Protein AF-A0A0L0FH09-F1 (afdb_monomer_lite)

InterPro domains:
  IPR024598 Splicing factor SF3a60 /Prp9 subunit, C-terminal [PF11931] (155-229)
  IPR031774 SF3A3 domain [PF16837] (4-52)
  IPR051421 RNA Processing and DNA Damage Response Regulator [PTHR12786] (111-227)

pLDDT: mean 77.17, std 17.03, range [32.69, 95.25]

Structure (mmCIF, N/CA/C/O backbone):
data_AF-A0A0L0FH09-F1
#
_entry.id   AF-A0A0L0FH09-F1
#
loop_
_atom_site.group_PDB
_atom_site.id
_atom_site.type_symbol
_atom_site.label_atom_id
_atom_site.label_alt_id
_atom_site.label_comp_id
_atom_site.label_asym_id
_atom_site.label_entity_id
_atom_site.label_seq_id
_atom_site.pdbx_PDB_ins_code
_atom_site.Cartn_x
_atom_site.Cartn_y
_atom_site.Cartn_z
_atom_site.occupancy
_atom_site.B_iso_or_equiv
_atom_site.auth_seq_id
_atom_site.auth_comp_id
_atom_site.auth_asym_id
_atom_site.auth_atom_id
_atom_site.pdbx_PDB_model_num
ATOM 1 N N . LEU A 1 1 ? -15.311 12.183 27.807 1.00 56.00 1 LEU A N 1
ATOM 2 C CA . LEU A 1 1 ? -16.497 12.307 26.932 1.00 56.00 1 LEU A CA 1
ATOM 3 C C . LEU A 1 1 ? -16.082 11.753 25.588 1.00 56.00 1 LEU A C 1
ATOM 5 O O . LEU A 1 1 ? -15.011 12.126 25.134 1.00 56.00 1 LEU A O 1
ATOM 9 N N . VAL A 1 2 ? -16.848 10.822 25.028 1.00 67.94 2 VAL A N 1
ATOM 10 C CA . VAL A 1 2 ? -16.625 10.382 23.647 1.00 67.94 2 VAL A CA 1
ATOM 11 C C . VAL A 1 2 ? -16.964 11.576 22.761 1.00 67.94 2 VAL A C 1
ATOM 13 O O . VAL A 1 2 ? -18.072 12.098 22.858 1.00 67.94 2 VAL A O 1
ATOM 16 N N . VAL A 1 3 ? -15.987 12.068 22.004 1.00 81.38 3 VAL A N 1
ATOM 17 C CA . VAL A 1 3 ? -16.160 13.223 21.119 1.00 81.38 3 VAL A CA 1
ATOM 18 C C . VAL A 1 3 ? -16.253 12.691 19.699 1.00 81.38 3 VAL A C 1
ATOM 20 O O . VAL A 1 3 ? -15.395 11.920 19.279 1.00 81.38 3 VAL A O 1
ATOM 23 N N . PHE A 1 4 ? -17.313 13.072 19.001 1.00 87.00 4 PHE A N 1
ATOM 24 C CA . PHE A 1 4 ? -17.456 12.894 17.561 1.00 87.00 4 PHE A CA 1
ATOM 25 C C . PHE A 1 4 ? -17.392 14.267 16.905 1.00 87.00 4 PHE A C 1
ATOM 27 O O . PHE A 1 4 ? -17.764 15.259 17.542 1.00 87.00 4 PHE A O 1
ATOM 34 N N . SER A 1 5 ? -16.922 14.329 15.663 1.00 88.06 5 SER A N 1
ATOM 35 C CA . SER A 1 5 ? -17.119 15.533 14.856 1.00 88.06 5 SER A CA 1
ATOM 36 C C . SER A 1 5 ? -18.596 15.693 14.473 1.00 88.06 5 SER A C 1
ATOM 38 O O . SER A 1 5 ? -19.398 14.759 14.599 1.00 88.06 5 SER A O 1
ATOM 40 N N . ASP A 1 6 ? -18.962 16.884 13.999 1.00 85.88 6 ASP A N 1
ATOM 41 C CA . ASP A 1 6 ? -20.316 17.142 13.503 1.00 85.88 6 ASP A CA 1
ATOM 42 C C . ASP A 1 6 ? -20.615 16.274 12.263 1.00 85.88 6 ASP A C 1
ATOM 44 O O . ASP A 1 6 ? -21.730 15.774 12.095 1.00 85.88 6 ASP A O 1
ATOM 48 N N . GLU A 1 7 ? -19.602 16.034 11.428 1.00 88.50 7 GLU A N 1
ATOM 49 C CA . GLU A 1 7 ? -19.653 15.183 10.238 1.00 88.50 7 GLU A CA 1
ATOM 50 C C . GLU A 1 7 ? -19.853 13.699 10.579 1.00 88.50 7 GLU A C 1
ATOM 52 O O . GLU A 1 7 ? -20.561 12.994 9.859 1.00 88.50 7 GLU A O 1
ATOM 57 N N . GLU A 1 8 ? -19.288 13.233 11.697 1.00 89.38 8 GLU A N 1
ATOM 58 C CA . GLU A 1 8 ? -19.423 11.853 12.183 1.00 89.38 8 GLU A CA 1
ATOM 59 C C . GLU A 1 8 ? -20.817 11.546 12.761 1.00 89.38 8 GLU A C 1
ATOM 61 O O . GLU A 1 8 ? -21.148 10.383 13.002 1.00 89.38 8 GLU A O 1
ATOM 66 N N . GLN A 1 9 ? -21.647 12.571 12.997 1.00 88.38 9 GLN A N 1
ATOM 67 C CA . GLN A 1 9 ? -23.028 12.444 13.483 1.00 88.38 9 GLN A CA 1
ATOM 68 C C . GLN A 1 9 ? -23.158 11.499 14.690 1.00 88.38 9 GLN A C 1
ATOM 70 O O . GLN A 1 9 ? -24.004 10.613 14.718 1.00 88.38 9 GLN A O 1
ATOM 75 N N . HIS A 1 10 ? -22.313 11.682 15.707 1.00 85.00 10 HIS A N 1
ATOM 76 C CA . HIS A 1 10 ? -22.315 10.854 16.923 1.00 85.00 10 HIS A CA 1
ATOM 77 C C . HIS A 1 10 ? -22.082 9.345 16.686 1.00 85.00 10 HIS A C 1
ATOM 79 O O . HIS A 1 10 ? -22.529 8.521 17.484 1.00 85.00 10 HIS A O 1
ATOM 85 N N . GLY A 1 11 ? -21.352 8.987 15.626 1.00 85.25 11 GLY A N 1
ATOM 86 C CA . GLY A 1 11 ? -20.991 7.603 15.311 1.00 85.25 11 GLY A CA 1
ATOM 87 C C . GLY A 1 11 ? -21.848 6.960 14.220 1.00 85.25 11 GLY A C 1
ATOM 88 O O . GLY A 1 11 ? -21.643 5.787 13.913 1.00 85.25 11 GLY A O 1
ATOM 89 N N . ASP A 1 12 ? -22.768 7.713 13.614 1.00 85.25 12 ASP A N 1
ATOM 90 C CA . ASP A 1 12 ? -23.604 7.232 12.510 1.00 85.25 12 ASP A CA 1
ATOM 91 C C . ASP A 1 12 ? -22.874 7.273 11.157 1.00 85.25 12 ASP A C 1
ATOM 93 O O . ASP A 1 12 ? -23.207 6.506 10.251 1.00 85.25 12 ASP A O 1
ATOM 97 N N . CYS A 1 13 ? -21.887 8.161 10.997 1.00 87.62 13 CYS A N 1
ATOM 98 C CA . CYS A 1 13 ? -21.168 8.376 9.740 1.00 87.62 13 CYS A CA 1
ATOM 99 C C . CYS A 1 13 ? -19.646 8.367 9.940 1.00 87.62 13 CYS A C 1
ATOM 101 O O . CYS A 1 13 ? -19.145 8.802 10.971 1.00 87.62 13 CYS A O 1
ATOM 103 N N . LEU A 1 14 ? -18.911 7.909 8.922 1.00 90.56 14 LEU A N 1
ATOM 104 C CA . LEU A 1 14 ? -17.454 8.048 8.832 1.00 90.56 14 LEU A CA 1
ATOM 105 C C . LEU A 1 14 ? -17.115 9.303 8.021 1.00 90.56 14 LEU A C 1
ATOM 107 O O . LEU A 1 14 ? -17.635 9.466 6.913 1.00 90.56 14 LEU A O 1
ATOM 111 N N . ASP A 1 15 ? -16.210 10.144 8.519 1.00 91.56 15 ASP A N 1
ATOM 112 C CA . ASP A 1 15 ? -15.645 11.243 7.734 1.00 91.56 15 ASP A CA 1
ATOM 113 C C . ASP A 1 15 ? -14.331 10.805 7.081 1.00 91.56 15 ASP A C 1
ATOM 115 O O . ASP A 1 15 ? -13.281 10.740 7.714 1.00 91.56 15 ASP A O 1
ATOM 119 N N . LEU A 1 16 ? -14.397 10.494 5.786 1.00 93.50 16 LEU A N 1
ATOM 120 C CA . LEU A 1 16 ? -13.243 10.063 4.992 1.00 93.50 16 LEU A CA 1
ATOM 121 C C . LEU A 1 16 ? -12.677 11.186 4.109 1.00 93.50 16 LEU A C 1
ATOM 123 O O . LEU A 1 16 ? -11.856 10.918 3.227 1.00 93.50 16 LEU A O 1
ATOM 127 N N . ASN A 1 17 ? -13.092 12.444 4.302 1.00 91.88 17 ASN A N 1
ATOM 128 C CA . ASN A 1 17 ? -12.613 13.558 3.477 1.00 91.88 17 ASN A CA 1
ATOM 129 C C . ASN A 1 17 ? -11.120 13.839 3.675 1.00 91.88 17 ASN A C 1
ATOM 131 O O . ASN A 1 17 ? -10.434 14.217 2.723 1.00 91.88 17 ASN A O 1
ATOM 135 N N . GLU A 1 18 ? -10.612 13.692 4.898 1.00 91.44 18 GLU A N 1
ATOM 136 C CA . GLU A 1 18 ? -9.191 13.883 5.195 1.00 91.44 18 GLU A CA 1
ATOM 137 C C . GLU A 1 18 ? -8.343 12.807 4.511 1.00 91.44 18 GLU A C 1
ATOM 139 O O . GLU A 1 18 ? -7.434 13.128 3.742 1.00 91.44 18 GLU A O 1
ATOM 144 N N . HIS A 1 19 ? -8.737 11.540 4.654 1.00 94.25 19 HIS A N 1
ATOM 145 C CA . HIS A 1 19 ? -8.110 10.409 3.971 1.00 94.25 19 HIS A CA 1
ATOM 146 C C . HIS A 1 19 ? -8.198 10.536 2.452 1.00 94.25 19 HIS A C 1
ATOM 148 O O . HIS A 1 19 ? -7.234 10.231 1.758 1.00 94.25 19 HIS A O 1
ATOM 154 N N . PHE A 1 20 ? -9.300 11.050 1.906 1.00 93.56 20 PHE A N 1
ATOM 155 C CA . PHE A 1 20 ? -9.397 11.315 0.472 1.00 93.56 20 PHE A CA 1
ATOM 156 C C . PHE A 1 20 ? -8.377 12.362 -0.002 1.00 93.56 20 PHE A C 1
ATOM 158 O O . PHE A 1 20 ? -7.750 12.181 -1.046 1.00 93.56 20 PHE A O 1
ATOM 165 N N . LYS A 1 21 ? -8.145 13.439 0.762 1.00 92.38 21 LYS A N 1
ATOM 166 C CA . LYS A 1 21 ? -7.108 14.435 0.430 1.00 92.38 21 LYS A CA 1
ATOM 167 C C . LYS A 1 21 ? -5.712 13.819 0.458 1.00 92.38 21 LYS A C 1
ATOM 169 O O . LYS A 1 21 ? -4.909 14.104 -0.429 1.00 92.38 21 LYS A O 1
ATOM 174 N N . GLU A 1 22 ? -5.424 12.973 1.444 1.00 92.69 22 GLU A N 1
ATOM 175 C CA . GLU A 1 22 ? -4.172 12.214 1.491 1.00 92.69 22 GLU A CA 1
ATOM 176 C C . GLU A 1 22 ? -4.042 11.262 0.297 1.00 92.69 22 GLU A C 1
ATOM 178 O O . GLU A 1 22 ? -2.993 11.222 -0.345 1.00 92.69 22 GLU A O 1
ATOM 183 N N . PHE A 1 23 ? -5.125 10.569 -0.060 1.00 91.25 23 PHE A N 1
ATOM 184 C CA . PHE A 1 23 ? -5.177 9.661 -1.200 1.00 91.25 23 PHE A CA 1
ATOM 185 C C . PHE A 1 23 ? -4.877 10.380 -2.522 1.00 91.25 23 PHE A C 1
ATOM 187 O O . PHE A 1 23 ? -4.099 9.881 -3.332 1.00 91.25 23 PHE A O 1
ATOM 194 N N . LEU A 1 24 ? -5.417 11.585 -2.730 1.00 91.12 24 LEU A N 1
ATOM 195 C CA . LEU A 1 24 ? -5.132 12.400 -3.918 1.00 91.12 24 LEU A CA 1
ATOM 196 C C . LEU A 1 24 ? -3.659 12.829 -4.031 1.00 91.12 24 LEU A C 1
ATOM 198 O O . LEU A 1 24 ? -3.191 13.114 -5.134 1.00 91.12 24 LEU A O 1
ATOM 202 N N . ASN A 1 25 ? -2.924 12.872 -2.916 1.00 89.94 25 ASN A N 1
ATOM 203 C CA . ASN A 1 25 ? -1.491 13.177 -2.905 1.00 89.94 25 ASN A CA 1
ATOM 204 C C . ASN A 1 25 ? -0.615 11.963 -3.263 1.00 89.94 25 ASN A C 1
ATOM 206 O O . ASN A 1 25 ? 0.607 12.105 -3.410 1.00 89.94 25 ASN A O 1
ATOM 210 N N . LEU A 1 26 ? -1.212 10.776 -3.404 1.00 89.12 26 LEU A N 1
ATOM 211 C CA . LEU A 1 26 ? -0.529 9.583 -3.881 1.00 89.12 26 LEU A CA 1
ATOM 212 C C . LEU A 1 26 ? -0.371 9.665 -5.404 1.00 89.12 26 LEU A C 1
ATOM 214 O O . LEU A 1 26 ? -1.337 9.685 -6.159 1.00 89.12 26 LEU A O 1
ATOM 218 N N . ASP A 1 27 ? 0.868 9.629 -5.882 1.00 80.06 27 ASP A N 1
ATOM 219 C CA . ASP A 1 27 ? 1.222 9.629 -7.311 1.00 80.06 27 ASP A CA 1
ATOM 220 C C . ASP A 1 27 ? 1.019 8.262 -7.994 1.00 80.06 27 ASP A C 1
ATOM 222 O O . ASP A 1 27 ? 1.419 8.037 -9.137 1.00 80.06 27 ASP A O 1
ATOM 226 N N . MET A 1 28 ? 0.409 7.320 -7.278 1.00 81.62 28 MET A N 1
ATOM 227 C CA . MET A 1 28 ? 0.374 5.908 -7.629 1.00 81.62 28 MET A CA 1
ATOM 228 C C . MET A 1 28 ? -0.935 5.466 -8.300 1.00 81.62 28 MET A C 1
ATOM 230 O O . MET A 1 28 ? -0.946 4.396 -8.920 1.00 81.62 28 MET A O 1
ATOM 234 N N . PHE A 1 29 ? -1.994 6.271 -8.189 1.00 81.88 29 PHE A N 1
ATOM 235 C CA . PHE A 1 29 ? -3.337 6.000 -8.703 1.00 81.88 29 PHE A CA 1
ATOM 236 C C . PHE A 1 29 ? -3.768 7.059 -9.722 1.00 81.88 29 PHE A C 1
ATOM 238 O O . PHE A 1 29 ? -3.203 8.150 -9.797 1.00 81.88 29 PHE A O 1
ATOM 245 N N . GLU A 1 30 ? -4.766 6.721 -10.535 1.00 84.12 30 GLU A N 1
ATOM 246 C CA . GLU A 1 30 ? -5.400 7.693 -11.421 1.00 84.12 30 GLU A CA 1
ATOM 247 C C . GLU A 1 30 ? -6.186 8.725 -10.608 1.00 84.12 30 GLU A C 1
ATOM 249 O O . GLU A 1 30 ? -6.650 8.449 -9.500 1.00 84.12 30 GLU A O 1
ATOM 254 N N . LYS A 1 31 ? -6.348 9.926 -11.173 1.00 86.44 31 LYS A N 1
ATOM 255 C CA . LYS A 1 31 ? -7.196 10.948 -10.559 1.00 86.44 31 LYS A CA 1
ATOM 256 C C . LYS A 1 31 ? -8.617 10.402 -10.446 1.00 86.44 31 LYS A C 1
ATOM 258 O O . LYS A 1 31 ? -9.219 10.054 -11.456 1.00 86.44 31 LYS A O 1
ATOM 263 N N . THR A 1 32 ? -9.131 10.372 -9.225 1.00 88.19 32 THR 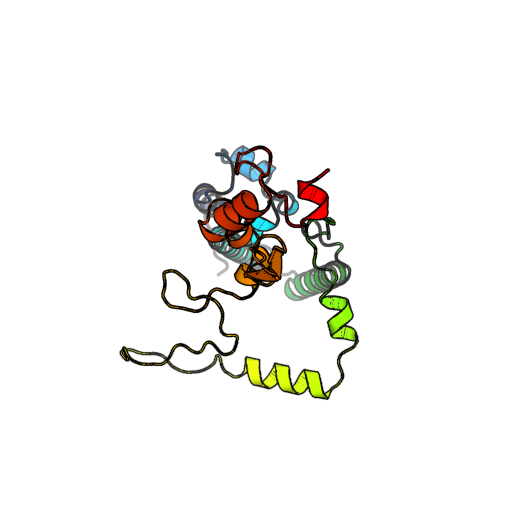A N 1
ATOM 264 C CA . THR A 1 32 ? -10.464 9.876 -8.889 1.00 88.19 32 THR A CA 1
ATOM 265 C C . THR A 1 32 ? -11.233 10.976 -8.171 1.00 88.19 32 THR A C 1
ATOM 267 O O . THR A 1 32 ? -10.628 11.804 -7.484 1.00 88.19 32 THR A O 1
ATOM 270 N N . ASP A 1 33 ? -12.551 11.013 -8.335 1.00 93.19 33 ASP A N 1
ATOM 271 C CA . ASP A 1 33 ? -13.393 11.857 -7.491 1.00 93.19 33 ASP A CA 1
ATOM 272 C C . ASP A 1 33 ? -13.711 11.161 -6.155 1.00 93.19 33 ASP A C 1
ATOM 274 O O . ASP A 1 33 ? -13.299 10.021 -5.913 1.00 93.19 33 ASP A O 1
ATOM 278 N N . TYR A 1 34 ? -14.397 11.876 -5.261 1.00 91.44 34 TYR A N 1
ATOM 279 C CA . TYR A 1 34 ? -14.705 11.370 -3.924 1.00 91.44 34 TYR A CA 1
ATOM 280 C C . TYR A 1 34 ? -15.667 10.176 -3.949 1.00 91.44 34 TYR A C 1
ATOM 282 O O . TYR A 1 34 ? -15.496 9.236 -3.179 1.00 91.44 34 TYR A O 1
ATOM 290 N N . LEU A 1 35 ? -16.664 10.182 -4.838 1.00 91.50 35 LEU A N 1
ATOM 291 C CA . LEU A 1 35 ? -17.638 9.093 -4.921 1.00 91.50 35 LEU A CA 1
ATOM 292 C C . LEU A 1 35 ? -16.974 7.829 -5.467 1.00 91.50 35 LEU A C 1
ATOM 294 O O . LEU A 1 35 ? -17.124 6.757 -4.886 1.00 91.50 35 LEU A O 1
ATOM 298 N N . ASP A 1 36 ? -16.171 7.967 -6.517 1.00 89.69 36 ASP A N 1
ATOM 299 C CA . ASP A 1 36 ? -15.380 6.881 -7.081 1.00 89.69 36 ASP A CA 1
ATOM 300 C C . ASP A 1 36 ? -14.380 6.323 -6.060 1.00 89.69 36 ASP A C 1
ATOM 302 O O . ASP A 1 36 ? -14.196 5.107 -5.985 1.00 89.69 36 ASP A O 1
ATOM 306 N N . TYR A 1 37 ? -13.769 7.184 -5.239 1.00 91.00 37 TYR A N 1
ATOM 307 C CA . TYR A 1 37 ? -12.931 6.757 -4.118 1.00 91.00 37 TYR A CA 1
ATOM 308 C C . TYR A 1 37 ? -13.722 5.892 -3.130 1.00 91.00 37 TYR A C 1
ATOM 310 O O . TYR A 1 37 ? -13.301 4.775 -2.840 1.00 91.00 37 TYR A O 1
ATOM 318 N N . LEU A 1 38 ? -14.897 6.347 -2.680 1.00 90.19 38 LEU A N 1
ATOM 319 C CA . LEU A 1 38 ? -15.735 5.593 -1.742 1.00 90.19 38 LEU A CA 1
ATOM 320 C C . LEU A 1 38 ? -16.189 4.242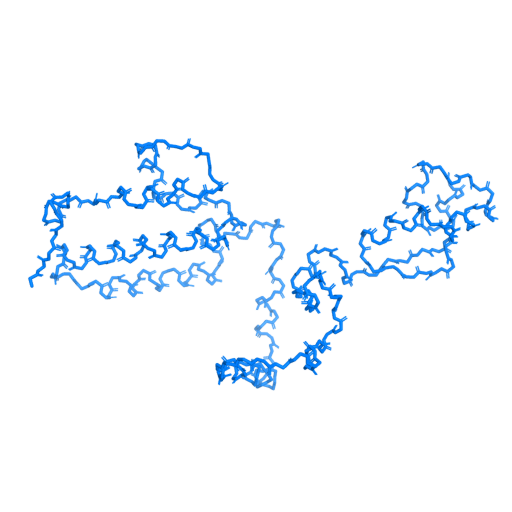 -2.308 1.00 90.19 38 LEU A C 1
ATOM 322 O O . LEU A 1 38 ? -16.223 3.261 -1.572 1.00 90.19 38 LEU A O 1
ATOM 326 N N . THR A 1 39 ? -16.485 4.152 -3.609 1.00 89.44 39 THR A N 1
ATOM 327 C CA . THR A 1 39 ? -16.882 2.874 -4.236 1.00 89.44 39 THR A CA 1
ATOM 328 C C . THR A 1 39 ? -15.772 1.822 -4.270 1.00 89.44 39 THR A C 1
ATOM 330 O O . THR A 1 39 ? -16.062 0.641 -4.448 1.00 89.44 39 THR A O 1
ATOM 333 N N . LYS A 1 40 ? -14.510 2.241 -4.135 1.00 86.88 40 LYS A N 1
ATOM 334 C CA . LYS A 1 40 ? -13.320 1.376 -4.196 1.00 86.88 40 LYS A CA 1
ATOM 335 C C . LYS A 1 40 ? -12.560 1.335 -2.871 1.00 86.88 40 LYS A C 1
ATOM 337 O O . LYS A 1 40 ? -11.508 0.706 -2.796 1.00 86.88 40 LYS A O 1
ATOM 342 N N . PHE A 1 41 ? -13.057 2.028 -1.850 1.00 87.56 41 PHE A N 1
ATOM 343 C CA . PHE A 1 41 ? -12.359 2.255 -0.590 1.00 87.56 41 PHE A CA 1
ATOM 344 C C . PHE A 1 41 ? -12.042 0.951 0.156 1.00 87.56 41 PHE A C 1
ATOM 346 O O . PHE A 1 41 ? -11.012 0.854 0.812 1.00 87.56 41 PHE A O 1
ATOM 353 N N . ASP A 1 42 ? -12.886 -0.069 0.015 1.00 86.06 42 ASP A N 1
ATOM 354 C CA . ASP A 1 42 ? -12.723 -1.390 0.623 1.00 86.06 42 ASP A CA 1
ATOM 355 C C . ASP A 1 42 ? -11.853 -2.359 -0.207 1.00 86.06 42 ASP A C 1
ATOM 357 O O . ASP A 1 42 ? -11.512 -3.447 0.260 1.00 86.06 42 ASP A O 1
ATOM 361 N N . GLN A 1 43 ? -11.426 -1.970 -1.413 1.00 85.06 43 GLN A N 1
ATOM 362 C CA . GLN A 1 43 ? -10.706 -2.830 -2.364 1.00 85.06 43 GLN A CA 1
ATOM 363 C C . GLN A 1 43 ? -9.178 -2.684 -2.262 1.00 85.06 43 GLN A C 1
ATOM 365 O O . GLN A 1 43 ? -8.478 -2.411 -3.242 1.00 85.06 43 GLN A O 1
ATOM 370 N N . PHE A 1 44 ? -8.611 -2.922 -1.077 1.00 83.69 44 PHE A N 1
ATOM 371 C CA . PHE A 1 44 ? -7.159 -2.813 -0.848 1.00 83.69 44 PHE A CA 1
ATOM 372 C C . PHE A 1 44 ? -6.319 -3.862 -1.605 1.00 83.69 44 PHE A C 1
ATOM 374 O O . PHE A 1 44 ? -5.107 -3.688 -1.792 1.00 83.69 44 PHE A O 1
ATOM 381 N N . SER A 1 45 ? -6.936 -4.959 -2.055 1.00 80.00 45 SER A N 1
ATOM 382 C CA . SER A 1 45 ? -6.279 -6.013 -2.834 1.00 80.00 45 SER A CA 1
ATOM 383 C C . SER A 1 45 ? -5.915 -5.563 -4.253 1.00 80.00 45 SER A C 1
ATOM 385 O O . SER A 1 45 ? -4.893 -6.009 -4.773 1.00 80.00 45 SER A O 1
ATOM 387 N N . HIS A 1 46 ? -6.664 -4.617 -4.831 1.00 75.88 46 HIS A N 1
ATOM 388 C CA . HIS A 1 46 ? -6.463 -4.108 -6.194 1.00 75.88 46 HIS A CA 1
ATOM 389 C C . HIS A 1 46 ? -5.212 -3.233 -6.353 1.00 75.88 46 HIS A C 1
ATOM 391 O O . HIS A 1 46 ? -4.697 -3.077 -7.463 1.00 75.88 46 HIS A O 1
ATOM 397 N N . ALA A 1 47 ? -4.700 -2.655 -5.264 1.00 78.38 47 ALA A N 1
ATOM 398 C CA . ALA A 1 47 ? -3.459 -1.895 -5.315 1.00 78.38 47 ALA A CA 1
ATOM 399 C C . ALA A 1 47 ? -2.295 -2.823 -5.726 1.00 78.38 47 ALA A C 1
ATOM 401 O O . ALA A 1 47 ? -2.089 -3.856 -5.083 1.00 78.38 47 ALA A O 1
ATOM 402 N N . PRO A 1 48 ? -1.485 -2.482 -6.748 1.00 78.50 48 PRO A N 1
ATOM 403 C CA . PRO A 1 48 ? -0.367 -3.329 -7.153 1.00 78.50 48 PRO A CA 1
ATOM 404 C C . PRO A 1 48 ? 0.610 -3.546 -5.994 1.00 78.50 48 PRO A C 1
ATOM 406 O O . PRO A 1 48 ? 1.056 -2.579 -5.370 1.00 78.50 48 PRO A O 1
ATOM 409 N N . ARG A 1 49 ? 0.986 -4.802 -5.720 1.00 78.94 49 ARG A N 1
ATOM 410 C CA . ARG A 1 49 ? 1.824 -5.181 -4.567 1.00 78.94 49 ARG A CA 1
ATOM 411 C C . ARG A 1 49 ? 3.114 -4.365 -4.463 1.00 78.94 49 ARG A C 1
ATOM 413 O O . ARG A 1 49 ? 3.476 -3.933 -3.378 1.00 78.94 49 ARG A O 1
ATOM 420 N N . GLN A 1 50 ? 3.782 -4.095 -5.583 1.00 76.31 50 GLN A N 1
ATOM 421 C CA . GLN A 1 50 ? 5.013 -3.294 -5.625 1.00 76.31 50 GLN A CA 1
ATOM 422 C C . GLN A 1 50 ? 4.787 -1.875 -5.098 1.00 76.31 50 GLN A C 1
ATOM 424 O O . GLN A 1 50 ? 5.655 -1.303 -4.445 1.00 76.31 50 GLN A O 1
ATOM 429 N N . LYS A 1 51 ? 3.606 -1.315 -5.366 1.00 79.62 51 LYS A N 1
ATOM 430 C CA . LYS A 1 51 ? 3.237 0.024 -4.929 1.00 79.62 51 LYS A CA 1
ATOM 431 C C . LYS A 1 51 ? 2.759 0.048 -3.469 1.00 79.62 51 LYS A C 1
ATOM 433 O O . LYS A 1 51 ? 2.843 1.102 -2.848 1.00 79.62 51 LYS A O 1
ATOM 438 N N . LYS A 1 52 ? 2.357 -1.095 -2.888 1.00 83.12 52 LYS A N 1
ATOM 439 C CA . LYS A 1 52 ? 2.006 -1.208 -1.456 1.00 83.12 52 LYS A CA 1
ATOM 440 C C . LYS A 1 52 ? 3.185 -0.904 -0.517 1.00 83.12 52 LYS A C 1
ATOM 442 O O . LYS A 1 52 ? 2.954 -0.558 0.631 1.00 83.12 52 LYS A O 1
ATOM 447 N N . PHE A 1 53 ? 4.427 -0.986 -1.004 1.00 82.56 53 PHE A N 1
ATOM 448 C CA . PHE A 1 53 ? 5.637 -0.620 -0.250 1.00 82.56 53 PHE A CA 1
ATOM 449 C C . PHE A 1 53 ? 5.970 0.884 -0.291 1.00 82.56 53 PHE A C 1
ATOM 451 O O . PHE A 1 53 ? 6.991 1.303 0.252 1.00 82.56 53 PHE A O 1
ATOM 458 N N . ASN A 1 54 ? 5.161 1.706 -0.966 1.00 86.94 54 ASN A N 1
ATOM 459 C CA . ASN A 1 54 ? 5.372 3.150 -1.012 1.00 86.94 54 ASN A CA 1
ATOM 460 C C . ASN A 1 54 ? 5.114 3.768 0.371 1.00 86.94 54 ASN A C 1
ATOM 462 O O . ASN A 1 54 ? 4.012 3.653 0.896 1.00 86.94 54 ASN A O 1
ATOM 466 N N . GLN A 1 55 ? 6.094 4.496 0.914 1.00 89.44 55 GLN A N 1
ATOM 467 C CA . GLN A 1 55 ? 6.002 5.130 2.233 1.00 89.44 55 GLN A CA 1
ATOM 468 C C . GLN A 1 55 ? 4.790 6.062 2.385 1.00 89.44 55 GLN A C 1
ATOM 470 O O . GLN A 1 55 ? 4.163 6.068 3.440 1.00 89.44 55 GLN A O 1
ATOM 475 N N . LYS A 1 56 ? 4.424 6.823 1.343 1.00 90.31 56 LYS A N 1
ATOM 476 C CA . LYS A 1 56 ? 3.237 7.694 1.380 1.00 90.31 56 LYS A CA 1
ATOM 477 C C . LYS A 1 56 ? 1.953 6.879 1.500 1.00 90.31 56 LYS A C 1
ATOM 479 O O . LYS A 1 56 ? 1.062 7.251 2.252 1.00 90.31 56 LYS A O 1
ATOM 484 N N . TYR A 1 57 ? 1.883 5.757 0.784 1.00 90.50 57 TYR A N 1
ATOM 485 C CA . TYR A 1 57 ? 0.740 4.853 0.850 1.00 90.50 57 TYR A CA 1
ATOM 486 C C . TYR A 1 57 ? 0.660 4.147 2.202 1.00 90.50 57 TYR A C 1
ATOM 488 O O . TYR A 1 57 ? -0.415 4.075 2.784 1.00 90.50 57 TYR A O 1
ATOM 496 N N . THR A 1 58 ? 1.795 3.695 2.742 1.00 90.69 58 THR A N 1
ATOM 497 C CA . THR A 1 58 ? 1.864 3.138 4.097 1.00 90.69 58 THR A CA 1
ATOM 498 C C . THR A 1 58 ? 1.415 4.162 5.137 1.00 90.69 58 THR A C 1
ATOM 500 O O . THR A 1 58 ? 0.621 3.818 6.000 1.00 90.69 58 THR A O 1
ATOM 503 N N . SER A 1 59 ? 1.855 5.421 5.031 1.00 93.25 59 SER A N 1
ATOM 504 C CA . SER A 1 59 ? 1.425 6.497 5.935 1.00 93.25 59 SER A CA 1
ATOM 505 C C . SER A 1 59 ? -0.084 6.727 5.864 1.00 93.25 59 SER A C 1
ATOM 507 O O . SER A 1 59 ? -0.733 6.758 6.904 1.00 93.25 59 SER A O 1
ATOM 509 N N . TYR A 1 60 ? -0.637 6.817 4.651 1.00 93.75 60 TYR A N 1
ATOM 510 C CA . TYR A 1 60 ? -2.078 6.932 4.423 1.00 93.75 60 TYR A CA 1
ATOM 511 C C . TYR A 1 60 ? -2.851 5.768 5.063 1.00 93.75 60 TYR A C 1
ATOM 513 O O . TYR A 1 60 ? -3.825 5.988 5.777 1.00 93.75 60 TYR A O 1
ATOM 521 N N . LEU A 1 61 ? -2.396 4.524 4.862 1.00 92.94 61 LEU A N 1
ATOM 522 C CA . LEU A 1 61 ? -3.033 3.345 5.454 1.00 92.94 61 LEU A CA 1
ATOM 523 C C . LEU A 1 61 ? -2.948 3.345 6.983 1.00 92.94 61 LEU A C 1
ATOM 525 O O . LEU A 1 61 ? -3.919 2.974 7.634 1.00 92.94 61 LEU A O 1
ATOM 529 N N . THR A 1 62 ? -1.829 3.782 7.561 1.00 93.38 62 THR A N 1
ATOM 530 C CA . THR A 1 62 ? -1.680 3.917 9.016 1.00 93.38 62 THR A CA 1
ATOM 531 C C . THR A 1 62 ? -2.628 4.975 9.576 1.00 93.38 62 THR A C 1
ATOM 533 O O . THR A 1 62 ? -3.299 4.724 10.576 1.00 93.38 62 THR A O 1
ATOM 536 N N . HIS A 1 63 ? -2.725 6.145 8.936 1.00 95.25 63 HIS A N 1
ATOM 537 C CA . HIS A 1 63 ? -3.662 7.197 9.343 1.00 95.25 63 HIS A CA 1
ATOM 538 C C . HIS A 1 63 ? -5.116 6.733 9.220 1.00 95.25 63 HIS A C 1
ATOM 540 O O . HIS A 1 63 ? -5.941 7.021 10.088 1.00 95.25 63 HIS A O 1
ATOM 546 N N . LEU A 1 64 ? -5.430 5.977 8.167 1.00 94.81 64 LEU A N 1
ATOM 547 C CA . LEU A 1 64 ? -6.752 5.401 7.961 1.00 94.81 64 LEU A CA 1
ATOM 548 C C . LEU A 1 64 ? -7.101 4.357 9.020 1.00 94.81 64 LEU A C 1
ATOM 550 O O . LEU A 1 64 ? -8.171 4.428 9.617 1.00 94.81 64 LEU A O 1
ATOM 554 N N . GLU A 1 65 ? -6.203 3.409 9.278 1.00 93.38 65 GLU A N 1
ATOM 555 C CA . GLU A 1 65 ? -6.396 2.378 10.297 1.00 93.38 65 GLU A CA 1
ATOM 556 C C . GLU A 1 65 ? -6.567 2.999 11.683 1.00 93.38 65 GLU A C 1
ATOM 558 O O . GLU A 1 65 ? -7.494 2.632 12.401 1.00 93.38 65 GLU A O 1
ATOM 563 N N . THR A 1 66 ? -5.743 3.996 12.016 1.00 94.00 66 THR A N 1
ATOM 564 C CA . THR A 1 66 ? -5.834 4.720 13.289 1.00 94.00 66 THR A CA 1
ATOM 565 C C . THR A 1 66 ? -7.200 5.387 13.441 1.00 94.00 66 THR A C 1
ATOM 567 O O . THR A 1 66 ? -7.849 5.218 14.473 1.00 94.00 66 THR A O 1
ATOM 570 N N . TYR A 1 67 ? -7.666 6.097 12.406 1.00 94.00 67 TYR A N 1
ATOM 571 C CA . TYR A 1 67 ? -8.975 6.751 12.408 1.00 94.00 67 TYR A CA 1
ATOM 572 C C . TYR A 1 67 ? -10.123 5.749 12.575 1.00 94.00 67 TYR A C 1
ATOM 574 O O . TYR A 1 67 ? -10.976 5.928 13.440 1.00 94.00 67 TYR A O 1
ATOM 582 N N . LEU A 1 68 ? -10.133 4.671 11.785 1.00 91.88 68 LEU A N 1
ATOM 583 C CA . LEU A 1 68 ? -11.196 3.666 11.832 1.00 91.88 68 LEU A CA 1
ATOM 584 C C . LEU A 1 68 ? -11.220 2.917 13.169 1.00 91.88 68 LEU A C 1
ATOM 586 O O . LEU A 1 68 ? -12.297 2.681 13.718 1.00 91.88 68 LEU A O 1
ATOM 590 N N . SER A 1 69 ? -10.051 2.560 13.705 1.00 89.62 69 SER A N 1
ATOM 591 C CA . SER A 1 69 ? -9.926 1.913 15.013 1.00 89.62 69 SER A CA 1
ATOM 592 C C . SER A 1 69 ? -10.432 2.823 16.131 1.00 89.62 69 SER A C 1
ATOM 594 O O . SER A 1 69 ? -11.242 2.387 16.953 1.00 89.62 69 SER A O 1
ATOM 596 N N . ASP A 1 70 ? -10.025 4.094 16.139 1.00 90.75 70 ASP A N 1
ATOM 597 C CA . ASP A 1 70 ? -10.513 5.085 17.100 1.00 90.75 70 ASP A CA 1
ATOM 598 C C . ASP A 1 70 ? -12.034 5.279 16.982 1.00 90.75 70 ASP A C 1
ATOM 600 O O . ASP A 1 70 ? -12.756 5.109 17.969 1.00 90.75 70 ASP A O 1
ATOM 604 N N . PHE A 1 71 ? -12.546 5.515 15.772 1.00 90.94 71 PHE A N 1
ATOM 605 C CA . PHE A 1 71 ? -13.978 5.660 15.516 1.00 90.94 71 PHE A CA 1
ATOM 606 C C . PHE A 1 71 ? -14.774 4.456 16.020 1.00 90.94 71 PHE A C 1
ATOM 608 O O . PHE A 1 71 ? -15.780 4.622 16.707 1.00 90.94 71 PHE A O 1
ATOM 615 N N . TYR A 1 72 ? -14.317 3.233 15.745 1.00 88.50 72 TYR A N 1
ATOM 616 C CA . TYR A 1 72 ? -15.019 2.022 16.161 1.00 88.50 72 TYR A CA 1
ATOM 617 C C . TYR A 1 72 ? -15.048 1.868 17.689 1.00 88.50 72 TYR A C 1
ATOM 619 O O . TYR A 1 72 ? -16.076 1.475 18.245 1.00 88.50 72 TYR A O 1
ATOM 627 N N . THR A 1 73 ? -13.971 2.252 18.389 1.00 88.62 73 THR A N 1
ATOM 628 C CA . THR A 1 73 ? -13.937 2.268 19.866 1.00 88.62 73 THR A CA 1
ATOM 629 C C . THR A 1 73 ? -14.886 3.293 20.470 1.00 88.62 73 THR A C 1
ATOM 631 O O . THR A 1 73 ? -15.536 3.011 21.480 1.00 88.62 73 THR A O 1
ATOM 634 N N . ARG A 1 74 ? -15.024 4.454 19.824 1.00 89.88 74 ARG A N 1
ATOM 635 C CA . ARG A 1 74 ? -15.960 5.509 20.216 1.00 89.88 74 ARG A CA 1
ATOM 636 C C . ARG A 1 74 ? -17.412 5.134 19.919 1.00 89.88 74 ARG A C 1
ATOM 638 O O . ARG A 1 74 ? -18.276 5.376 20.760 1.00 89.88 74 ARG A O 1
ATOM 645 N N . ALA A 1 75 ? -17.677 4.536 18.759 1.00 89.06 75 ALA A N 1
ATOM 646 C CA . ALA A 1 75 ? -19.016 4.180 18.286 1.00 89.06 75 ALA A CA 1
ATOM 647 C C . ALA A 1 75 ? -19.594 2.951 19.003 1.00 89.06 75 ALA A C 1
ATOM 649 O O . ALA A 1 75 ? -20.798 2.891 19.249 1.00 89.06 75 ALA A O 1
ATOM 650 N N . LEU A 1 76 ? -18.753 1.981 19.384 1.00 87.12 76 LEU A N 1
ATOM 651 C CA . LEU A 1 76 ? -19.182 0.733 20.028 1.00 87.12 76 LEU A CA 1
ATOM 652 C C . LEU A 1 76 ? -18.464 0.472 21.365 1.00 87.12 76 LEU A C 1
ATOM 654 O O . LEU A 1 76 ? -17.828 -0.572 21.529 1.00 87.12 76 LEU A O 1
ATOM 658 N N . PRO A 1 77 ? -18.626 1.345 22.377 1.00 85.19 77 PRO A N 1
ATOM 659 C CA . PRO A 1 77 ? -17.902 1.236 23.648 1.00 85.19 77 PRO A CA 1
ATOM 660 C C . PRO A 1 77 ? -18.262 -0.017 24.464 1.00 85.19 77 PRO A C 1
ATOM 662 O O . PRO A 1 77 ? -17.533 -0.394 25.376 1.00 85.19 77 PRO A O 1
ATOM 665 N N . LEU A 1 78 ? -19.397 -0.661 24.167 1.00 85.75 78 LEU A N 1
ATOM 666 C CA . LEU A 1 78 ? -19.859 -1.872 24.856 1.00 85.75 78 LEU A CA 1
ATOM 667 C C . LEU A 1 78 ? -19.356 -3.173 24.217 1.00 85.75 78 LEU A C 1
ATOM 669 O O . LEU A 1 78 ? -19.526 -4.242 24.803 1.00 85.75 78 LEU A O 1
ATOM 673 N N . LYS A 1 79 ? -18.789 -3.117 23.008 1.00 86.56 79 LYS A N 1
ATOM 674 C CA . LYS A 1 79 ? -18.307 -4.307 22.306 1.00 86.56 79 LYS A CA 1
ATOM 675 C C . LYS A 1 79 ? -16.862 -4.584 22.721 1.00 86.56 79 LYS A C 1
ATOM 677 O O . LYS A 1 79 ? -16.060 -3.662 22.832 1.00 86.56 79 LYS A O 1
ATOM 682 N N . ASN A 1 80 ? -16.511 -5.854 22.924 1.00 87.94 80 ASN A N 1
ATOM 683 C CA . ASN A 1 80 ? -15.125 -6.240 23.183 1.00 87.94 80 ASN A CA 1
ATOM 684 C C . ASN A 1 80 ? -14.310 -6.180 21.883 1.00 87.94 80 ASN A C 1
ATOM 686 O O . ASN A 1 80 ? -14.151 -7.169 21.171 1.00 87.94 80 ASN A O 1
ATOM 690 N N . LEU A 1 81 ? -13.843 -4.982 21.545 1.00 84.38 81 LEU A N 1
ATOM 691 C CA . LEU A 1 81 ? -13.102 -4.741 20.310 1.00 84.38 81 LEU A CA 1
ATOM 692 C C . LEU A 1 81 ? -11.713 -5.370 20.325 1.00 84.38 81 LEU A C 1
ATOM 694 O O . LEU A 1 81 ? -11.203 -5.723 19.267 1.00 84.38 81 LEU A O 1
ATOM 698 N N . ALA A 1 82 ? -11.122 -5.536 21.509 1.00 87.75 82 ALA A N 1
ATOM 699 C CA . ALA A 1 82 ? -9.826 -6.182 21.661 1.00 87.75 82 ALA A CA 1
ATOM 700 C C . ALA A 1 82 ? -9.891 -7.653 21.228 1.00 87.75 82 ALA A C 1
ATOM 702 O O . ALA A 1 82 ? -9.080 -8.085 20.416 1.00 87.75 82 ALA A O 1
ATOM 703 N N . GLU A 1 83 ? -10.905 -8.384 21.696 1.00 90.69 83 GLU A N 1
ATOM 704 C CA . GLU A 1 83 ? -11.138 -9.782 21.313 1.00 90.69 83 GLU A CA 1
ATOM 705 C C . GLU A 1 83 ? -11.460 -9.923 19.818 1.00 90.69 83 GLU A C 1
ATOM 707 O O . GLU A 1 83 ? -10.920 -10.797 19.142 1.00 90.69 83 GLU A O 1
ATOM 712 N N . GLU A 1 84 ? -12.289 -9.030 19.266 1.00 90.06 84 GLU A N 1
ATOM 713 C CA . GLU A 1 84 ? -12.594 -9.037 17.830 1.00 90.06 84 GLU A CA 1
ATOM 714 C C . GLU A 1 84 ? -11.330 -8.796 16.987 1.00 90.06 84 GLU A C 1
ATOM 716 O O . GLU A 1 84 ? -11.107 -9.478 15.985 1.00 90.06 84 GLU A O 1
ATOM 721 N N . ARG A 1 85 ? -10.472 -7.860 17.415 1.00 87.50 85 ARG A N 1
ATOM 722 C CA . ARG A 1 85 ? -9.199 -7.552 16.753 1.00 87.50 85 ARG A CA 1
ATOM 723 C C . ARG A 1 85 ? -8.225 -8.719 16.838 1.00 87.50 85 ARG A C 1
ATOM 725 O O . ARG A 1 85 ? -7.583 -9.033 15.843 1.00 87.50 85 ARG A O 1
ATOM 732 N N . GLU A 1 86 ? -8.138 -9.382 17.987 1.00 92.81 86 GLU A N 1
ATOM 733 C CA . GLU A 1 86 ? -7.300 -10.569 18.178 1.00 92.81 86 GLU A CA 1
ATOM 734 C C . GLU A 1 86 ? -7.760 -11.735 17.294 1.00 92.81 86 GLU A C 1
ATOM 736 O O . GLU A 1 86 ? -6.931 -12.395 16.659 1.00 92.81 86 GLU A O 1
ATOM 741 N N . ARG A 1 87 ? -9.078 -11.950 17.172 1.00 94.38 87 ARG A N 1
ATOM 742 C CA . ARG A 1 87 ? -9.639 -12.950 16.253 1.00 94.38 87 ARG A CA 1
ATOM 743 C C . ARG A 1 87 ? -9.247 -12.650 14.807 1.00 94.38 87 ARG A C 1
ATOM 745 O O . ARG A 1 87 ? -8.727 -13.530 14.126 1.00 94.38 87 ARG A O 1
ATOM 752 N N . ILE A 1 88 ? -9.447 -11.409 14.358 1.00 91.81 88 ILE A N 1
ATOM 753 C CA . ILE A 1 88 ? -9.101 -10.972 12.996 1.00 91.81 88 ILE A CA 1
ATOM 754 C C . ILE A 1 88 ? -7.592 -11.103 12.744 1.00 91.81 88 ILE A C 1
ATOM 756 O O . ILE A 1 88 ? -7.195 -11.607 11.695 1.00 91.81 88 ILE A O 1
ATOM 760 N N . GLN A 1 89 ? -6.749 -10.708 13.702 1.00 92.06 89 GLN A N 1
ATOM 761 C CA . GLN A 1 89 ? -5.294 -10.838 13.595 1.00 92.06 89 GLN A CA 1
ATOM 762 C C . GLN A 1 89 ? -4.869 -12.305 13.485 1.00 92.06 89 GLN A C 1
ATOM 764 O O . GLN A 1 89 ? -4.045 -12.641 12.642 1.00 92.06 89 GLN A O 1
ATOM 769 N N . SER A 1 90 ? -5.474 -13.194 14.275 1.00 93.50 90 SER A N 1
ATOM 770 C CA . SER A 1 90 ? -5.184 -14.631 14.227 1.00 93.50 90 SER A CA 1
ATOM 771 C C . SER A 1 90 ? -5.569 -15.251 12.879 1.00 93.50 90 SER A C 1
ATOM 773 O O . SER A 1 90 ? -4.806 -16.033 12.310 1.00 93.50 90 SER A O 1
ATOM 775 N N . GLU A 1 91 ? -6.737 -14.884 12.338 1.00 93.75 91 GLU A N 1
ATOM 776 C CA . GLU A 1 91 ? -7.172 -15.299 10.997 1.00 93.75 91 GLU A CA 1
ATOM 777 C C . GLU A 1 91 ? -6.241 -14.760 9.903 1.00 93.75 91 GLU A C 1
ATOM 779 O O . GLU A 1 91 ? -5.906 -15.481 8.957 1.00 93.75 91 GLU A O 1
ATOM 784 N N . PHE A 1 92 ? -5.805 -13.505 10.032 1.00 92.25 92 PHE A N 1
ATOM 785 C CA . PHE A 1 92 ? -4.847 -12.891 9.121 1.00 92.25 92 PHE A CA 1
ATOM 786 C C . PHE A 1 92 ? -3.497 -13.608 9.167 1.00 92.25 92 PHE A C 1
ATOM 788 O O . PHE A 1 92 ? -2.999 -14.003 8.118 1.00 92.25 92 PHE A O 1
ATOM 795 N N . ASP A 1 93 ? -2.930 -13.842 10.350 1.00 90.38 93 ASP A N 1
ATOM 796 C CA . ASP A 1 93 ? -1.630 -14.496 10.521 1.00 90.38 93 ASP A CA 1
ATOM 797 C C . ASP A 1 93 ? -1.633 -15.919 9.956 1.00 90.38 93 ASP A C 1
ATOM 799 O O . ASP A 1 93 ? -0.643 -16.356 9.366 1.00 90.38 93 ASP A O 1
ATOM 803 N N . ALA A 1 94 ? -2.747 -16.643 10.102 1.00 90.31 94 ALA A N 1
ATOM 804 C CA . ALA A 1 94 ? -2.926 -17.953 9.489 1.00 90.31 94 ALA A CA 1
ATOM 805 C C . ALA A 1 94 ? -2.880 -17.865 7.954 1.00 90.31 94 ALA A C 1
ATOM 807 O O . ALA A 1 94 ? -2.085 -18.566 7.328 1.00 90.31 94 ALA A O 1
ATOM 808 N N . LYS A 1 95 ? -3.659 -16.955 7.349 1.00 87.56 95 LYS A N 1
ATOM 809 C CA . LYS A 1 95 ? -3.660 -16.718 5.890 1.00 87.56 95 LYS A CA 1
ATOM 810 C C . LYS A 1 95 ? -2.321 -16.188 5.378 1.00 87.56 95 LYS A C 1
ATOM 812 O O . LYS A 1 95 ? -1.911 -16.508 4.267 1.00 87.56 95 LYS A O 1
ATOM 817 N N . TRP A 1 96 ? -1.632 -15.374 6.173 1.00 86.50 96 TRP A N 1
ATOM 818 C CA . TRP A 1 96 ? -0.321 -14.828 5.844 1.00 86.50 96 TRP A CA 1
ATOM 819 C C . TRP A 1 96 ? 0.744 -15.925 5.808 1.00 86.50 96 TRP A C 1
ATOM 821 O O . TRP A 1 96 ? 1.532 -15.981 4.867 1.00 86.50 96 TRP A O 1
ATOM 831 N N . LYS A 1 97 ? 0.731 -16.837 6.790 1.00 87.00 97 LYS A N 1
ATOM 832 C CA . LYS A 1 97 ? 1.619 -18.011 6.830 1.00 87.00 97 LYS A CA 1
ATOM 833 C C . LYS A 1 97 ? 1.358 -18.982 5.679 1.00 87.00 97 LYS A C 1
ATOM 835 O O . LYS A 1 97 ? 2.316 -19.526 5.141 1.00 87.00 97 LYS A O 1
ATOM 840 N N . ASP A 1 98 ? 0.095 -19.174 5.304 1.00 85.94 98 ASP A N 1
ATOM 841 C CA . ASP A 1 98 ? -0.309 -20.034 4.181 1.00 85.94 98 ASP A CA 1
ATOM 842 C C . ASP A 1 98 ? -0.079 -19.373 2.805 1.00 85.94 98 ASP A C 1
ATOM 844 O O . ASP A 1 98 ? -0.132 -20.023 1.766 1.00 85.94 98 ASP A O 1
ATOM 848 N N . GLY A 1 99 ? 0.199 -18.063 2.775 1.00 83.69 99 GLY A N 1
ATOM 849 C CA . GLY A 1 99 ? 0.399 -17.308 1.536 1.00 83.69 99 GLY A CA 1
ATOM 850 C C . GLY A 1 99 ? -0.888 -17.051 0.743 1.00 83.69 99 GLY A C 1
ATOM 851 O O . GLY A 1 99 ? -0.818 -16.635 -0.412 1.00 83.69 99 GLY A O 1
ATOM 852 N N . THR A 1 100 ? -2.058 -17.252 1.354 1.00 86.69 100 THR A N 1
ATOM 853 C CA . THR A 1 100 ? -3.392 -17.059 0.754 1.00 86.69 100 THR A CA 1
ATOM 854 C C . THR A 1 100 ? -4.001 -15.701 1.108 1.00 86.69 100 THR A C 1
ATOM 856 O O . THR A 1 100 ? -5.222 -15.532 1.131 1.00 86.69 100 THR A O 1
ATOM 859 N N . CYS A 1 101 ? -3.169 -14.733 1.490 1.00 85.25 101 CYS A N 1
ATOM 860 C CA . CYS A 1 101 ? -3.625 -13.384 1.788 1.00 85.25 101 CYS A CA 1
ATOM 861 C C . CYS A 1 101 ? -3.962 -12.658 0.476 1.00 85.25 101 CYS A C 1
ATOM 863 O O . CYS A 1 101 ? -3.119 -12.528 -0.413 1.00 85.25 101 CYS A O 1
ATOM 865 N N . GLU A 1 102 ? -5.202 -12.186 0.354 1.00 83.38 102 GLU A N 1
ATOM 866 C CA . GLU A 1 102 ? -5.713 -11.558 -0.864 1.00 83.38 102 GLU A CA 1
ATOM 867 C C . GLU A 1 102 ? -4.866 -10.339 -1.277 1.00 83.38 102 GLU A C 1
ATOM 869 O O . GLU A 1 102 ? -4.552 -9.451 -0.478 1.00 83.38 102 GLU A O 1
ATOM 874 N N . GLY A 1 103 ? -4.447 -10.294 -2.545 1.00 80.12 103 GLY A N 1
ATOM 875 C CA . GLY A 1 103 ? -3.553 -9.247 -3.057 1.00 80.12 103 GLY A CA 1
ATOM 876 C C . GLY A 1 103 ? -2.107 -9.325 -2.539 1.00 80.12 103 GLY A C 1
ATOM 877 O O . GLY A 1 103 ? -1.331 -8.389 -2.767 1.00 80.12 103 GLY A O 1
ATOM 878 N N . TRP A 1 104 ? -1.753 -10.410 -1.845 1.00 80.06 104 TRP A N 1
ATOM 879 C CA . TRP A 1 104 ? -0.402 -10.795 -1.419 1.00 80.06 104 TRP A CA 1
ATOM 880 C C . TRP A 1 104 ? -0.043 -12.233 -1.817 1.00 80.06 104 TRP A C 1
ATOM 882 O O . TRP A 1 104 ? 1.029 -12.715 -1.451 1.00 80.06 104 TRP A O 1
ATOM 892 N N . GLU A 1 105 ? -0.912 -12.885 -2.591 1.00 76.31 105 GLU A N 1
ATOM 893 C CA . GLU A 1 105 ? -0.706 -14.225 -3.126 1.00 76.31 105 GLU A CA 1
ATOM 894 C C . GLU A 1 105 ? 0.622 -14.326 -3.881 1.00 76.31 105 GLU A C 1
ATOM 896 O O . GLU A 1 105 ? 1.083 -13.383 -4.541 1.00 76.31 105 GLU A O 1
ATOM 901 N N . TYR A 1 106 ? 1.236 -15.505 -3.808 1.00 61.06 106 TYR A N 1
ATOM 902 C CA . TYR A 1 106 ? 2.425 -15.820 -4.582 1.00 61.06 106 TYR A CA 1
ATOM 903 C C . TYR A 1 106 ? 2.056 -16.014 -6.055 1.00 61.06 106 TYR A C 1
ATOM 905 O O . TYR A 1 106 ? 1.919 -17.132 -6.548 1.00 61.06 106 TYR A O 1
ATOM 913 N N . THR A 1 107 ? 1.894 -14.920 -6.794 1.00 53.69 107 THR A N 1
ATOM 914 C CA . THR A 1 107 ? 1.935 -15.002 -8.251 1.00 53.69 107 THR A CA 1
ATOM 915 C C . THR A 1 107 ? 3.379 -15.328 -8.625 1.00 53.69 107 THR A C 1
ATOM 917 O O . THR A 1 107 ? 4.310 -14.661 -8.172 1.00 53.69 107 THR A O 1
ATOM 920 N N . GLY A 1 108 ? 3.599 -16.384 -9.415 1.00 45.19 108 GLY A N 1
ATOM 921 C CA . GLY A 1 108 ? 4.933 -16.894 -9.782 1.00 45.19 108 GLY A CA 1
ATOM 922 C C . GLY A 1 108 ? 5.872 -15.889 -10.478 1.00 45.19 108 GLY A C 1
ATOM 923 O O . GLY A 1 108 ? 6.992 -16.240 -10.833 1.00 45.19 108 GLY A O 1
ATOM 924 N N . GLU A 1 109 ? 5.445 -14.638 -10.648 1.00 43.72 109 GLU A N 1
ATOM 925 C CA . GLU A 1 109 ? 6.242 -13.484 -11.070 1.00 43.72 109 GLU A CA 1
ATOM 926 C C . GLU A 1 109 ? 7.019 -12.825 -9.908 1.00 43.72 109 GLU A C 1
ATOM 928 O O . GLU A 1 109 ? 7.947 -12.052 -10.138 1.00 43.72 109 GLU A O 1
ATOM 933 N N . SER A 1 110 ? 6.697 -13.149 -8.651 1.00 46.16 110 SER A N 1
ATOM 934 C CA . SER A 1 110 ? 7.401 -12.695 -7.447 1.00 46.16 110 SER A CA 1
ATOM 935 C C . SER A 1 110 ? 8.198 -13.843 -6.817 1.00 46.16 110 SER A C 1
ATOM 937 O O . SER A 1 110 ? 7.900 -14.253 -5.699 1.00 46.16 110 SER A O 1
ATOM 939 N N . ALA A 1 111 ? 9.224 -14.342 -7.511 1.00 38.91 111 ALA A N 1
ATOM 940 C CA . ALA A 1 111 ? 10.173 -15.339 -7.005 1.00 38.91 111 ALA A CA 1
ATOM 941 C C . ALA A 1 111 ? 10.647 -15.033 -5.564 1.00 38.91 111 ALA A C 1
ATOM 943 O O . ALA A 1 111 ? 11.448 -14.131 -5.322 1.00 38.91 111 ALA A O 1
ATOM 944 N N . GLY A 1 112 ? 10.122 -15.789 -4.605 1.00 41.81 112 GLY A N 1
ATOM 945 C CA . GLY A 1 112 ? 10.275 -15.552 -3.168 1.00 41.81 112 GLY A CA 1
ATOM 946 C C . GLY A 1 112 ? 9.909 -16.757 -2.299 1.00 41.81 112 GLY A C 1
ATOM 947 O O . GLY A 1 112 ? 9.828 -16.614 -1.084 1.00 41.81 112 GLY A O 1
ATOM 948 N N . SER A 1 113 ? 9.710 -17.939 -2.891 1.00 40.53 113 SER A N 1
ATOM 949 C CA . SER A 1 113 ? 9.507 -19.193 -2.154 1.00 40.53 113 SER A CA 1
ATOM 950 C C . SER A 1 113 ? 10.804 -19.780 -1.573 1.00 40.53 113 SER A C 1
ATOM 952 O O . SER A 1 113 ? 10.744 -20.611 -0.679 1.00 40.53 113 SER A O 1
ATOM 954 N N . ASP A 1 114 ? 11.985 -19.297 -1.974 1.00 42.38 114 ASP A N 1
ATOM 955 C CA . ASP A 1 114 ? 13.276 -19.848 -1.515 1.00 42.38 114 ASP A CA 1
ATOM 956 C C . ASP A 1 114 ? 13.695 -19.441 -0.083 1.00 42.38 114 ASP A C 1
ATOM 958 O O . ASP A 1 114 ? 14.747 -19.874 0.399 1.00 42.38 114 ASP A O 1
ATOM 962 N N . LEU A 1 115 ? 12.935 -18.579 0.607 1.00 46.28 115 LEU A N 1
ATOM 963 C CA . LEU A 1 115 ? 13.324 -18.058 1.929 1.00 46.28 115 LEU A CA 1
ATOM 964 C C . LEU A 1 115 ? 12.621 -18.759 3.102 1.00 46.28 115 LEU A C 1
ATOM 966 O O . LEU A 1 115 ? 13.212 -18.869 4.175 1.00 46.28 115 LEU A O 1
ATOM 970 N N . VAL A 1 116 ? 11.392 -19.249 2.916 1.00 47.28 116 VAL A N 1
ATOM 971 C CA . VAL A 1 116 ? 10.607 -19.864 4.004 1.00 47.28 116 VAL A CA 1
ATOM 972 C C . VAL A 1 116 ? 11.023 -21.318 4.237 1.00 47.28 116 VAL A C 1
ATOM 974 O O . VAL A 1 116 ? 11.232 -21.700 5.387 1.00 47.28 116 VAL A O 1
ATOM 977 N N . GLU A 1 117 ? 11.277 -22.093 3.178 1.00 46.69 117 GLU A N 1
ATOM 978 C CA . GLU A 1 117 ? 11.801 -23.462 3.321 1.00 46.69 117 GLU A CA 1
ATOM 979 C C . GLU A 1 117 ? 13.225 -23.483 3.898 1.00 46.69 117 GLU A C 1
ATOM 981 O O . GLU A 1 117 ? 13.546 -24.341 4.717 1.00 46.69 117 GLU A O 1
ATOM 986 N N . ARG A 1 118 ? 14.070 -22.490 3.572 1.00 50.50 118 ARG A N 1
ATOM 987 C CA . ARG A 1 118 ? 15.415 -22.387 4.168 1.00 50.50 118 ARG A CA 1
ATOM 988 C C . ARG A 1 118 ? 15.388 -22.103 5.666 1.00 50.50 118 ARG A C 1
ATOM 990 O O . ARG A 1 118 ? 16.270 -22.585 6.361 1.00 50.50 118 ARG A O 1
ATOM 997 N N . LYS A 1 119 ? 14.399 -21.360 6.179 1.00 47.88 119 LYS A N 1
ATOM 998 C CA . LYS A 1 119 ? 14.307 -21.041 7.616 1.00 47.88 119 LYS A CA 1
ATOM 999 C C . LYS A 1 119 ? 13.852 -22.223 8.472 1.00 47.88 119 LYS A C 1
ATOM 1001 O O . LYS A 1 119 ? 14.238 -22.292 9.631 1.00 47.88 119 LYS A O 1
ATOM 1006 N N . GLN A 1 120 ? 13.085 -23.160 7.916 1.00 43.88 120 GLN A N 1
ATOM 1007 C CA . GLN A 1 120 ? 12.643 -24.355 8.648 1.00 43.88 120 GLN A CA 1
ATOM 1008 C C . GLN A 1 120 ? 13.731 -25.437 8.772 1.00 43.88 120 GLN A C 1
ATOM 1010 O O . GLN A 1 120 ? 13.560 -26.379 9.540 1.00 43.88 120 GLN A O 1
ATOM 1015 N N . ALA A 1 121 ? 14.854 -25.295 8.058 1.00 41.09 121 ALA A N 1
ATOM 1016 C CA . ALA A 1 121 ? 15.969 -26.243 8.070 1.00 41.09 121 ALA A CA 1
ATOM 1017 C C . ALA A 1 121 ? 17.215 -25.759 8.847 1.00 41.09 121 ALA A C 1
ATOM 1019 O O . ALA A 1 121 ? 18.232 -26.452 8.824 1.00 41.09 121 ALA A O 1
ATOM 1020 N N . ARG A 1 122 ? 17.168 -24.593 9.514 1.00 50.50 122 ARG A N 1
ATOM 1021 C CA . ARG A 1 122 ? 18.331 -24.021 10.224 1.00 50.50 122 ARG A CA 1
ATOM 1022 C C . ARG A 1 122 ? 18.532 -24.668 11.594 1.00 50.50 122 ARG A C 1
ATOM 1024 O O . ARG A 1 122 ? 17.574 -24.912 12.328 1.00 50.50 122 ARG A O 1
ATOM 1031 N N . THR A 1 123 ? 19.783 -24.954 11.934 1.00 53.69 123 THR A N 1
ATOM 1032 C CA . THR A 1 123 ? 20.200 -25.474 13.243 1.00 53.69 123 THR A CA 1
ATOM 1033 C C . THR A 1 123 ? 20.238 -24.351 14.287 1.00 53.69 123 THR A C 1
ATOM 1035 O O . THR A 1 123 ? 20.330 -23.179 13.938 1.00 53.69 123 THR A O 1
ATOM 1038 N N . ALA A 1 124 ? 20.165 -24.698 15.579 1.00 53.91 124 ALA A N 1
ATOM 1039 C CA . ALA A 1 124 ? 20.131 -23.729 16.686 1.00 53.91 124 ALA A CA 1
ATOM 1040 C C . ALA A 1 124 ? 21.322 -22.745 16.693 1.00 53.91 124 ALA A C 1
ATOM 1042 O O . ALA A 1 124 ? 21.161 -21.596 17.077 1.00 53.91 124 ALA A O 1
ATOM 1043 N N . GLU A 1 125 ? 22.479 -23.180 16.194 1.00 47.53 125 GLU A N 1
ATOM 1044 C CA . GLU A 1 125 ? 23.699 -22.374 16.060 1.00 47.53 125 GLU A CA 1
ATOM 1045 C C . GLU A 1 125 ? 23.539 -21.225 15.045 1.00 47.53 125 GLU A C 1
ATOM 1047 O O . GLU A 1 125 ? 24.056 -20.134 15.248 1.00 47.53 125 GLU A O 1
ATOM 1052 N N . GLU A 1 126 ? 22.734 -21.416 13.995 1.00 51.59 126 GLU A N 1
ATOM 1053 C CA . GLU A 1 126 ? 22.460 -20.369 13.007 1.00 51.59 126 GLU A CA 1
ATOM 1054 C C . GLU A 1 126 ? 21.383 -19.370 13.474 1.00 51.59 126 GLU A C 1
ATOM 1056 O O . GLU A 1 126 ? 21.199 -18.340 12.832 1.00 51.59 126 GLU A O 1
ATOM 1061 N N . LEU A 1 127 ? 20.638 -19.666 14.547 1.00 52.69 127 LEU A N 1
ATOM 1062 C CA . LEU A 1 127 ? 19.684 -18.730 15.161 1.00 52.69 127 LEU A CA 1
ATOM 1063 C C . LEU A 1 127 ? 20.365 -17.785 16.161 1.00 52.69 127 LEU A C 1
ATOM 1065 O O . LEU A 1 127 ? 19.876 -16.675 16.348 1.00 52.69 127 LEU A O 1
ATOM 1069 N N . GLU A 1 128 ? 21.482 -18.201 16.765 1.00 54.81 128 GLU A N 1
ATOM 1070 C CA . GLU A 1 128 ? 22.275 -17.351 17.664 1.00 54.81 128 GLU A CA 1
ATOM 1071 C C . GLU A 1 128 ? 23.017 -16.246 16.885 1.00 54.81 128 GLU A C 1
ATOM 1073 O O . GLU A 1 128 ? 23.013 -15.100 17.323 1.00 54.81 128 GLU A O 1
ATOM 1078 N N . GLU A 1 129 ? 23.530 -16.528 15.678 1.00 51.31 129 GLU A N 1
ATOM 1079 C CA . GLU A 1 129 ? 24.174 -15.507 14.823 1.00 51.31 129 GLU A CA 1
ATOM 1080 C C . GLU A 1 129 ? 23.207 -14.412 14.324 1.00 51.31 129 GLU A C 1
ATOM 1082 O O . GLU A 1 129 ? 23.615 -13.268 14.137 1.00 51.31 129 GLU A O 1
ATOM 1087 N N . ASP A 1 130 ? 21.921 -14.727 14.126 1.00 45.78 130 ASP A N 1
ATOM 1088 C CA . ASP A 1 130 ? 20.914 -13.739 13.703 1.00 45.78 130 ASP A CA 1
ATOM 1089 C C . ASP A 1 130 ? 20.450 -12.839 14.875 1.00 45.78 130 ASP A C 1
ATOM 1091 O O . ASP A 1 130 ? 19.913 -11.755 14.635 1.00 45.78 130 ASP A O 1
ATOM 1095 N N . GLN A 1 131 ? 20.618 -13.281 16.129 1.00 43.19 131 GLN A N 1
ATOM 1096 C CA . GLN A 1 131 ? 20.224 -12.522 17.322 1.00 43.19 131 GLN A CA 1
ATOM 1097 C C . GLN A 1 131 ? 21.227 -11.396 17.627 1.00 43.19 131 GLN A C 1
ATOM 1099 O O . GLN A 1 131 ? 20.807 -10.284 17.946 1.00 43.19 131 GLN A O 1
ATOM 1104 N N . ASP A 1 132 ? 22.522 -11.637 17.404 1.00 39.88 132 ASP A N 1
ATOM 1105 C CA . ASP A 1 132 ? 23.578 -10.629 17.574 1.00 39.88 132 ASP A CA 1
ATOM 1106 C C . ASP A 1 132 ? 23.491 -9.476 16.543 1.00 39.88 132 ASP A C 1
ATOM 1108 O O . ASP A 1 132 ? 23.910 -8.354 16.829 1.00 39.88 132 ASP A O 1
ATOM 1112 N N . ASP A 1 133 ? 22.898 -9.708 15.363 1.00 42.44 133 ASP A N 1
ATOM 1113 C CA . ASP A 1 133 ? 22.711 -8.689 14.310 1.00 42.44 133 ASP A CA 1
ATOM 1114 C C . ASP A 1 133 ? 21.506 -7.749 14.571 1.00 42.44 133 ASP A C 1
ATOM 1116 O O . ASP A 1 133 ? 21.406 -6.690 13.945 1.00 42.44 133 ASP A O 1
ATOM 1120 N N . PHE A 1 134 ? 20.580 -8.102 15.476 1.00 34.81 134 PHE A N 1
ATOM 1121 C CA . PHE A 1 134 ? 19.385 -7.294 15.786 1.00 34.81 134 PHE A CA 1
ATOM 1122 C C . PHE A 1 134 ? 19.600 -6.317 16.954 1.00 34.81 134 PHE A C 1
ATOM 1124 O O . PHE A 1 134 ? 18.976 -5.257 16.990 1.00 34.81 134 PHE A O 1
ATOM 1131 N N . ASP A 1 135 ? 20.521 -6.623 17.870 1.00 32.69 135 ASP A N 1
ATOM 1132 C CA . ASP A 1 135 ? 20.818 -5.783 19.040 1.00 32.69 135 ASP A CA 1
ATOM 1133 C C . ASP A 1 135 ? 21.722 -4.568 18.722 1.00 32.69 135 ASP A C 1
ATOM 1135 O O . ASP A 1 135 ? 21.982 -3.737 19.592 1.00 32.69 135 ASP A O 1
ATOM 1139 N N . ALA A 1 136 ? 22.173 -4.407 17.470 1.00 42.91 136 ALA A N 1
ATOM 1140 C CA . ALA A 1 136 ? 23.063 -3.317 17.053 1.00 42.91 136 ALA A CA 1
ATOM 1141 C C . ALA A 1 136 ? 22.356 -2.015 16.614 1.00 42.91 136 ALA A C 1
ATOM 1143 O O . ALA A 1 136 ? 23.045 -1.032 16.341 1.00 42.91 136 ALA A O 1
ATOM 1144 N N . ASP A 1 137 ? 21.018 -1.977 16.543 1.00 36.03 137 ASP A N 1
ATOM 1145 C CA . ASP A 1 137 ? 20.262 -0.800 16.059 1.00 36.03 137 ASP A CA 1
ATOM 1146 C C . ASP A 1 137 ? 19.619 0.031 17.189 1.00 36.03 137 ASP A C 1
ATOM 1148 O O . ASP A 1 137 ? 18.728 0.850 16.963 1.00 36.03 137 ASP A O 1
ATOM 1152 N N . SER A 1 138 ? 20.079 -0.162 18.429 1.00 42.41 138 SER A N 1
ATOM 1153 C CA . SER A 1 138 ? 19.681 0.649 19.581 1.00 42.41 138 SER A CA 1
ATOM 1154 C C . SER A 1 138 ? 20.896 1.300 20.232 1.00 42.41 138 SER A C 1
ATOM 1156 O O . SER A 1 138 ? 21.318 0.859 21.293 1.00 42.41 138 SER A O 1
ATOM 1158 N N . ASP A 1 139 ? 21.435 2.360 19.626 1.00 34.88 139 ASP A N 1
ATOM 1159 C CA . ASP A 1 139 ? 21.995 3.485 20.387 1.00 34.88 139 ASP A CA 1
ATOM 1160 C C . ASP A 1 139 ? 22.390 4.672 19.491 1.00 34.88 139 ASP A C 1
ATOM 1162 O O . ASP A 1 139 ? 23.129 4.526 18.520 1.00 34.88 139 ASP A O 1
ATOM 1166 N N . GLY A 1 140 ? 21.991 5.874 19.917 1.00 35.06 140 GLY A N 1
ATOM 1167 C CA . GLY A 1 140 ? 22.882 7.037 19.842 1.00 35.06 140 GLY A CA 1
ATOM 1168 C C . GLY A 1 140 ? 22.633 8.073 18.746 1.00 35.06 140 GLY A C 1
ATOM 1169 O O . GLY A 1 140 ? 23.128 7.969 17.632 1.00 35.06 140 GLY A O 1
ATOM 1170 N N . ASP A 1 141 ? 21.949 9.134 19.152 1.00 36.12 141 ASP A N 1
ATOM 1171 C CA . ASP A 1 141 ? 21.818 10.450 18.523 1.00 36.12 141 ASP A CA 1
ATOM 1172 C C . ASP A 1 141 ? 23.160 11.235 18.403 1.00 36.12 141 ASP A C 1
ATOM 1174 O O . ASP A 1 141 ? 24.054 11.052 19.230 1.00 36.12 141 ASP A O 1
ATOM 1178 N N . ASN A 1 142 ? 23.199 12.201 17.468 1.00 34.19 142 ASN A N 1
ATOM 1179 C CA . ASN A 1 142 ? 24.123 13.351 17.279 1.00 34.19 142 ASN A CA 1
ATOM 1180 C C . ASN A 1 142 ? 25.465 13.238 16.497 1.00 34.19 142 ASN A C 1
ATOM 1182 O O . ASN A 1 142 ? 26.395 12.539 16.885 1.00 34.19 142 ASN A O 1
ATOM 1186 N N . ASP A 1 143 ? 25.509 14.073 15.442 1.00 40.28 143 ASP A N 1
ATOM 1187 C CA . ASP A 1 143 ? 26.536 15.004 14.921 1.00 40.28 143 ASP A CA 1
ATOM 1188 C C . ASP A 1 143 ? 28.017 14.617 14.684 1.00 40.28 143 ASP A C 1
ATOM 1190 O O . ASP A 1 143 ? 28.716 14.094 15.543 1.00 40.28 143 ASP A O 1
ATOM 1194 N N . ASP A 1 144 ? 28.479 15.052 13.497 1.00 47.41 144 ASP A N 1
ATOM 1195 C CA . ASP A 1 144 ? 29.848 15.364 13.048 1.00 47.41 144 ASP A CA 1
ATOM 1196 C C . ASP A 1 144 ? 30.957 14.313 13.233 1.00 47.41 144 ASP A C 1
ATOM 1198 O O . ASP A 1 144 ? 31.670 14.313 14.227 1.00 47.41 144 ASP A O 1
ATOM 1202 N N . ASP A 1 145 ? 31.215 13.520 12.182 1.00 39.84 145 ASP A N 1
ATOM 1203 C CA . ASP A 1 145 ? 32.534 12.917 11.924 1.00 39.84 145 ASP A CA 1
ATOM 1204 C C . ASP A 1 145 ? 32.671 12.531 10.435 1.00 39.84 145 ASP A C 1
ATOM 1206 O O . ASP A 1 145 ? 32.161 11.506 9.974 1.00 39.84 145 ASP A O 1
ATOM 1210 N N . GLU A 1 146 ? 33.386 13.357 9.665 1.00 49.72 146 GLU A N 1
ATOM 1211 C CA . GLU A 1 146 ? 33.581 13.227 8.208 1.00 49.72 146 GLU A CA 1
ATOM 1212 C C . GLU A 1 146 ? 34.568 12.112 7.782 1.00 49.72 146 GLU A C 1
ATOM 1214 O O . GLU A 1 146 ? 34.857 11.976 6.600 1.00 49.72 146 GLU A O 1
ATOM 1219 N N . ASP A 1 147 ? 35.047 11.262 8.700 1.00 53.25 147 ASP A N 1
ATOM 1220 C CA . ASP A 1 147 ? 36.074 10.240 8.410 1.00 53.25 147 ASP A CA 1
ATOM 1221 C C . ASP A 1 147 ? 35.787 8.849 9.020 1.00 53.25 147 ASP A C 1
ATOM 1223 O O . ASP A 1 147 ? 36.695 8.063 9.314 1.00 53.25 147 ASP A O 1
ATOM 1227 N N . LYS A 1 148 ? 34.511 8.474 9.190 1.00 55.97 148 LYS A N 1
ATOM 1228 C CA . LYS A 1 148 ? 34.152 7.099 9.588 1.00 55.97 148 LYS A CA 1
ATOM 1229 C C . LYS A 1 148 ? 34.053 6.198 8.354 1.00 55.97 148 LYS A C 1
ATOM 1231 O O . LYS A 1 148 ? 33.172 6.367 7.513 1.00 55.97 148 LYS A O 1
ATOM 1236 N N . ALA A 1 149 ? 34.961 5.222 8.240 1.00 57.81 149 ALA A N 1
ATOM 1237 C CA . ALA A 1 149 ? 34.953 4.239 7.156 1.00 57.81 149 ALA A CA 1
ATOM 1238 C C . ALA A 1 149 ? 33.583 3.545 7.079 1.00 57.81 149 ALA A C 1
ATOM 1240 O O . ALA A 1 149 ? 33.204 2.799 7.982 1.00 57.81 149 ALA A O 1
ATOM 1241 N N . ILE A 1 150 ? 32.837 3.819 6.005 1.00 58.19 150 ILE A N 1
ATOM 1242 C CA . ILE A 1 150 ? 31.471 3.322 5.832 1.00 58.19 150 ILE A CA 1
ATOM 1243 C C . ILE A 1 150 ? 31.499 1.791 5.869 1.00 58.19 150 ILE A C 1
ATOM 1245 O O . ILE A 1 150 ? 32.146 1.149 5.037 1.00 58.19 150 ILE A O 1
ATOM 1249 N N . TYR A 1 151 ? 30.807 1.211 6.851 1.00 65.62 151 TYR A N 1
ATOM 1250 C CA . TYR A 1 151 ? 30.771 -0.227 7.097 1.00 65.62 151 TYR A CA 1
ATOM 1251 C C . TYR A 1 151 ? 30.186 -0.964 5.877 1.00 65.62 151 TYR A C 1
ATOM 1253 O O . TYR A 1 151 ? 28.978 -0.979 5.646 1.00 65.62 151 TYR A O 1
ATOM 1261 N N . ASN A 1 152 ? 31.069 -1.550 5.056 1.00 73.69 152 ASN A N 1
ATOM 1262 C CA . ASN A 1 152 ? 30.729 -2.296 3.838 1.00 73.69 152 ASN A CA 1
ATOM 1263 C C . ASN A 1 152 ? 31.298 -3.727 3.868 1.00 73.69 152 ASN A C 1
ATOM 1265 O O . ASN A 1 152 ? 32.103 -4.103 3.009 1.00 73.69 152 ASN A O 1
ATOM 1269 N N . PRO A 1 153 ? 30.893 -4.559 4.838 1.00 72.38 153 PRO A N 1
ATOM 1270 C CA . PRO A 1 153 ? 31.440 -5.907 5.016 1.00 72.38 153 PRO A CA 1
ATOM 1271 C C . PRO A 1 153 ? 31.189 -6.823 3.805 1.00 72.38 153 PRO A C 1
ATOM 1273 O O . PRO A 1 153 ? 31.967 -7.735 3.540 1.00 72.38 153 PRO A O 1
ATOM 1276 N N . LYS A 1 154 ? 30.135 -6.560 3.014 1.00 66.06 154 LYS A N 1
ATOM 1277 C CA . LYS A 1 154 ? 29.798 -7.310 1.785 1.00 66.06 154 LYS A CA 1
ATOM 1278 C C . LYS A 1 154 ? 30.458 -6.749 0.518 1.00 66.06 154 LYS A C 1
ATOM 1280 O O . LYS A 1 154 ? 30.200 -7.261 -0.573 1.00 66.06 154 LYS A O 1
ATOM 1285 N N . ASN A 1 155 ? 31.292 -5.715 0.659 1.00 71.12 155 ASN A N 1
ATOM 1286 C CA . ASN A 1 155 ? 31.994 -5.014 -0.417 1.00 71.12 155 ASN A CA 1
ATOM 1287 C C . ASN A 1 155 ? 31.086 -4.727 -1.630 1.00 71.12 155 ASN A C 1
ATOM 1289 O O . ASN A 1 155 ? 31.400 -5.037 -2.786 1.00 71.12 155 ASN A O 1
ATOM 1293 N N . LEU A 1 156 ? 29.888 -4.219 -1.335 1.00 76.94 156 LEU A N 1
ATOM 1294 C CA . LEU A 1 156 ? 28.884 -3.881 -2.332 1.00 76.94 156 LEU A CA 1
ATOM 1295 C C . LEU A 1 156 ? 29.306 -2.610 -3.079 1.00 76.94 156 LEU A C 1
ATOM 1297 O O . LEU A 1 156 ? 29.952 -1.744 -2.483 1.00 76.94 156 LEU A O 1
ATOM 1301 N N . PRO A 1 157 ? 28.945 -2.477 -4.370 1.00 75.31 157 PRO A N 1
ATOM 1302 C CA . PRO A 1 157 ? 29.186 -1.249 -5.117 1.00 75.31 157 PRO A CA 1
ATOM 1303 C C . PRO A 1 157 ? 28.593 -0.047 -4.377 1.00 75.31 157 PRO A C 1
ATOM 1305 O O . PRO A 1 157 ? 27.473 -0.130 -3.872 1.00 75.31 157 PRO A O 1
ATOM 1308 N N . LEU A 1 158 ? 29.331 1.058 -4.310 1.00 80.12 158 LEU A N 1
ATOM 1309 C CA . LEU A 1 158 ? 28.834 2.278 -3.681 1.00 80.12 158 LEU A CA 1
ATOM 1310 C C . LEU A 1 158 ? 27.837 2.966 -4.615 1.00 80.12 158 LEU A C 1
ATOM 1312 O O . LEU A 1 158 ? 28.029 3.015 -5.834 1.00 80.12 158 LEU A O 1
ATOM 1316 N N . GLY A 1 159 ? 26.747 3.459 -4.036 1.00 74.94 159 GLY A N 1
ATOM 1317 C CA . GLY A 1 159 ? 25.790 4.294 -4.743 1.00 74.94 159 GLY A CA 1
ATOM 1318 C C . GLY A 1 159 ? 26.350 5.690 -5.014 1.00 74.94 159 GLY A C 1
ATOM 1319 O O . GLY A 1 159 ? 27.473 6.029 -4.648 1.00 74.94 159 GLY A O 1
ATOM 1320 N N . TRP A 1 160 ? 25.522 6.533 -5.624 1.00 69.00 160 TRP A N 1
ATOM 1321 C CA . TRP A 1 160 ? 25.818 7.956 -5.807 1.00 69.00 160 TRP A CA 1
ATOM 1322 C C . TRP A 1 160 ? 25.876 8.735 -4.473 1.00 69.00 160 TRP A C 1
ATOM 1324 O O . TRP A 1 160 ? 26.466 9.806 -4.435 1.00 69.00 160 TRP A O 1
ATOM 1334 N N . ASP A 1 161 ? 25.322 8.162 -3.396 1.00 69.31 161 ASP A N 1
ATOM 1335 C CA . ASP A 1 161 ? 25.345 8.654 -2.004 1.00 69.31 161 ASP A CA 1
ATOM 1336 C C . ASP A 1 161 ? 26.614 8.227 -1.228 1.00 69.31 161 ASP A C 1
ATOM 1338 O O . ASP A 1 161 ? 26.707 8.379 -0.017 1.00 69.31 161 ASP A O 1
ATOM 1342 N N . GLY A 1 162 ? 27.582 7.570 -1.884 1.00 72.31 162 GLY A N 1
ATOM 1343 C CA . GLY A 1 162 ? 28.805 7.073 -1.232 1.00 72.31 162 GLY A CA 1
ATOM 1344 C C . GLY A 1 162 ? 28.598 5.890 -0.273 1.00 72.31 162 GLY A C 1
ATOM 1345 O O . GLY A 1 162 ? 29.568 5.236 0.101 1.00 72.31 162 GLY A O 1
ATOM 1346 N N . LYS A 1 163 ? 27.350 5.549 0.071 1.00 79.81 163 LYS A N 1
ATOM 1347 C CA . LYS A 1 163 ? 26.977 4.380 0.880 1.00 79.81 163 LYS A CA 1
ATOM 1348 C C . LYS A 1 163 ? 26.851 3.102 0.028 1.00 79.81 163 LYS A C 1
ATOM 1350 O O . LYS A 1 163 ? 26.513 3.188 -1.161 1.00 79.81 163 LYS A O 1
ATOM 1355 N N . PRO A 1 164 ? 27.102 1.905 0.595 1.00 79.75 164 PRO A N 1
ATOM 1356 C CA . PRO A 1 164 ? 26.895 0.628 -0.087 1.00 79.75 164 PRO A CA 1
ATOM 1357 C C . PRO A 1 164 ? 25.453 0.494 -0.569 1.00 79.75 164 PRO A C 1
ATOM 1359 O O . PRO A 1 164 ? 24.518 0.724 0.198 1.00 79.75 164 PRO A O 1
ATOM 1362 N N . ILE A 1 165 ? 25.251 0.110 -1.834 1.00 76.62 165 ILE A N 1
ATOM 1363 C CA . ILE A 1 165 ? 23.889 -0.103 -2.330 1.00 76.62 165 ILE A CA 1
ATOM 1364 C C . ILE A 1 165 ? 23.196 -1.207 -1.518 1.00 76.62 165 ILE A C 1
ATOM 1366 O O . ILE A 1 165 ? 23.831 -2.216 -1.194 1.00 76.62 165 ILE A O 1
ATOM 1370 N N . PRO A 1 166 ? 21.889 -1.082 -1.235 1.00 80.56 166 PRO A N 1
ATOM 1371 C CA . PRO A 1 166 ? 21.155 -2.129 -0.541 1.00 80.56 166 PRO A CA 1
ATOM 1372 C C . PRO A 1 166 ? 21.287 -3.495 -1.234 1.00 80.56 166 PRO A C 1
ATOM 1374 O O . PRO A 1 166 ? 21.215 -3.607 -2.461 1.00 80.56 166 PRO A O 1
ATOM 1377 N N . TYR A 1 167 ? 21.446 -4.565 -0.450 1.00 72.31 167 TYR A N 1
ATOM 1378 C CA . TYR A 1 167 ? 21.709 -5.912 -0.979 1.00 72.31 167 TYR A CA 1
ATOM 1379 C C . TYR A 1 167 ? 20.582 -6.451 -1.883 1.00 72.31 167 TYR A C 1
ATOM 1381 O O . TYR A 1 167 ? 20.841 -7.172 -2.849 1.00 72.31 167 TYR A O 1
ATOM 1389 N N . TRP A 1 168 ? 19.330 -6.068 -1.618 1.00 77.25 168 TRP A N 1
ATOM 1390 C CA . TRP A 1 168 ? 18.195 -6.412 -2.479 1.00 77.25 168 TRP A CA 1
ATOM 1391 C C . TRP A 1 168 ? 18.296 -5.739 -3.853 1.00 77.25 168 TRP A C 1
ATOM 1393 O O . TRP A 1 168 ? 18.011 -6.378 -4.861 1.00 77.25 168 TRP A O 1
ATOM 1403 N N . LEU A 1 169 ? 18.784 -4.496 -3.920 1.00 73.50 169 LEU A N 1
ATOM 1404 C CA . LEU A 1 169 ? 18.989 -3.757 -5.167 1.00 73.50 169 LEU A CA 1
ATOM 1405 C C . LEU A 1 169 ? 20.143 -4.362 -5.981 1.00 73.50 169 LEU A C 1
ATOM 1407 O O . LEU A 1 169 ? 20.062 -4.482 -7.205 1.00 73.50 169 LEU A O 1
ATOM 1411 N N . TYR A 1 170 ? 21.188 -4.822 -5.287 1.00 72.75 170 TYR A N 1
ATOM 1412 C CA . TYR A 1 170 ? 22.291 -5.587 -5.870 1.00 72.75 170 TYR A CA 1
ATOM 1413 C C . TYR A 1 170 ? 21.805 -6.891 -6.532 1.00 72.75 170 TYR A C 1
ATOM 1415 O O . TYR A 1 170 ? 22.203 -7.193 -7.661 1.00 72.75 170 TYR A O 1
ATOM 1423 N N . LYS A 1 171 ? 20.896 -7.631 -5.881 1.00 71.25 171 LYS A N 1
ATOM 1424 C CA . LYS A 1 171 ? 20.258 -8.827 -6.461 1.00 71.25 171 LYS A CA 1
ATOM 1425 C C . LYS A 1 171 ? 19.271 -8.492 -7.585 1.00 71.25 171 LYS A C 1
ATOM 1427 O O . LYS A 1 171 ? 19.321 -9.137 -8.626 1.00 71.25 171 LYS A O 1
ATOM 1432 N N . LEU A 1 172 ? 18.427 -7.473 -7.414 1.00 68.25 172 LEU A N 1
ATOM 1433 C CA . LEU A 1 172 ? 17.416 -7.055 -8.394 1.00 68.25 172 LEU A CA 1
ATOM 1434 C C . LEU A 1 172 ? 18.042 -6.680 -9.741 1.00 68.25 172 LEU A C 1
ATOM 1436 O O . LEU A 1 172 ? 17.557 -7.078 -10.795 1.00 68.25 172 LEU A O 1
ATOM 1440 N N . HIS A 1 173 ? 19.147 -5.935 -9.718 1.00 69.44 173 HIS A N 1
ATOM 1441 C CA . HIS A 1 173 ? 19.861 -5.554 -10.936 1.00 69.44 173 HIS A CA 1
ATOM 1442 C C . HIS A 1 173 ? 20.820 -6.634 -11.460 1.00 69.44 173 HIS A C 1
ATOM 1444 O O . HIS A 1 173 ? 21.557 -6.382 -12.416 1.00 69.44 173 HIS A O 1
ATOM 1450 N N . GLY A 1 174 ? 20.829 -7.825 -10.854 1.00 76.56 174 GLY A N 1
ATOM 1451 C CA . GLY A 1 174 ? 21.660 -8.952 -11.272 1.00 76.56 174 GLY A CA 1
ATOM 1452 C C . GLY A 1 174 ? 23.160 -8.698 -11.132 1.00 76.56 174 GLY A C 1
ATOM 1453 O O . GLY A 1 174 ? 23.951 -9.360 -11.798 1.00 76.56 174 GLY A O 1
ATOM 1454 N N . LEU A 1 175 ? 23.580 -7.744 -10.295 1.00 78.12 175 LEU A N 1
ATOM 1455 C CA . LEU A 1 175 ? 24.995 -7.410 -10.071 1.00 78.12 175 LEU A CA 1
ATOM 1456 C C . LEU A 1 175 ? 25.756 -8.551 -9.367 1.00 78.12 175 LEU A C 1
ATOM 1458 O O . LEU A 1 175 ? 26.985 -8.585 -9.396 1.00 78.12 175 LEU A O 1
ATOM 1462 N N . ASN A 1 176 ? 25.025 -9.502 -8.779 1.00 76.88 176 ASN A N 1
ATOM 1463 C CA . ASN A 1 176 ? 25.532 -10.754 -8.219 1.00 76.88 176 ASN A CA 1
ATOM 1464 C C . ASN A 1 176 ? 25.820 -11.845 -9.263 1.00 76.88 176 ASN A C 1
ATOM 1466 O O . ASN A 1 176 ? 26.412 -12.862 -8.904 1.00 76.88 176 ASN A O 1
ATOM 1470 N N . ILE A 1 177 ? 25.409 -11.662 -10.520 1.00 78.25 177 ILE A N 1
ATOM 1471 C CA . ILE A 1 177 ? 25.584 -12.651 -11.586 1.00 78.25 177 ILE A CA 1
ATOM 1472 C C . ILE A 1 177 ? 26.835 -12.298 -12.390 1.00 78.25 177 ILE A C 1
ATOM 1474 O O . ILE A 1 177 ? 26.976 -11.185 -12.898 1.00 78.25 177 ILE A O 1
ATOM 1478 N N . ASN A 1 178 ? 27.745 -13.261 -12.512 1.00 84.88 178 ASN A N 1
ATOM 1479 C CA . ASN A 1 178 ? 28.957 -13.123 -13.309 1.00 84.88 178 ASN A CA 1
ATOM 1480 C C . ASN A 1 178 ? 28.738 -13.718 -14.701 1.00 84.88 178 ASN A C 1
ATOM 1482 O O . ASN A 1 178 ? 28.430 -14.901 -14.828 1.00 84.88 178 ASN A O 1
ATOM 1486 N N . TYR A 1 179 ? 28.957 -12.908 -15.732 1.00 86.38 179 TYR A N 1
ATOM 1487 C CA . TYR A 1 179 ? 28.902 -13.317 -17.131 1.00 86.38 179 TYR A CA 1
ATOM 1488 C C . TYR A 1 179 ? 30.316 -13.407 -17.693 1.00 86.38 179 TYR A C 1
ATOM 1490 O O . TYR A 1 179 ? 31.121 -12.501 -17.486 1.00 86.38 179 TYR A O 1
ATOM 1498 N N . LYS A 1 180 ? 30.632 -14.484 -18.409 1.00 88.06 180 LYS A N 1
ATOM 1499 C CA . LYS A 1 180 ? 31.951 -14.693 -19.018 1.00 88.06 180 LYS A CA 1
ATOM 1500 C C . LYS A 1 180 ? 31.863 -14.496 -20.528 1.00 88.06 180 LYS A C 1
ATOM 1502 O O . LYS A 1 180 ? 30.879 -14.899 -21.136 1.00 88.06 180 LYS A O 1
ATOM 1507 N N . CYS A 1 181 ? 32.888 -13.891 -21.123 1.00 91.12 181 CYS A N 1
ATOM 1508 C CA . CYS A 1 181 ? 33.014 -13.758 -22.576 1.00 91.12 181 CYS A CA 1
ATOM 1509 C C . CYS A 1 181 ? 34.304 -14.432 -23.057 1.00 91.12 181 CYS A C 1
ATOM 1511 O O . CYS A 1 181 ? 35.407 -14.027 -22.675 1.00 91.12 181 CYS A O 1
ATOM 1513 N N . GLU A 1 182 ? 34.180 -15.455 -23.902 1.00 90.62 182 GLU A N 1
ATOM 1514 C CA . GLU A 1 182 ? 35.318 -16.237 -24.401 1.00 90.62 182 GLU A CA 1
ATOM 1515 C C . GLU A 1 182 ?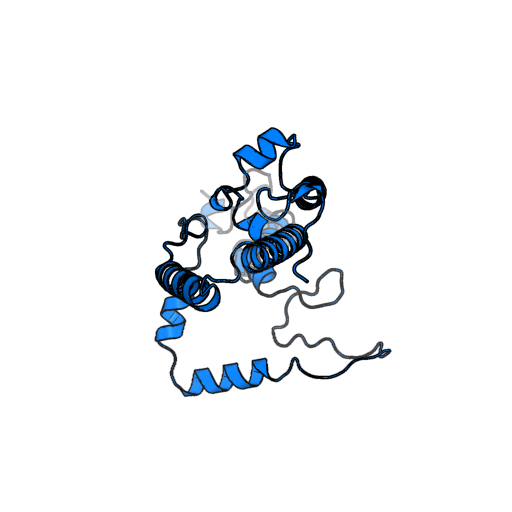 36.100 -15.490 -25.485 1.00 90.62 182 GLU A C 1
ATOM 1517 O O . GLU A 1 182 ? 37.324 -15.611 -25.569 1.00 90.62 182 GLU A O 1
ATOM 1522 N N . ILE A 1 183 ? 35.414 -14.652 -26.267 1.00 87.06 183 ILE A N 1
ATOM 1523 C CA . ILE A 1 183 ? 36.016 -13.781 -27.290 1.00 87.06 183 ILE A CA 1
ATOM 1524 C C . ILE A 1 183 ? 36.949 -12.744 -26.641 1.00 87.06 183 ILE A C 1
ATOM 1526 O O . ILE A 1 183 ? 37.991 -12.399 -27.194 1.00 87.06 183 ILE A O 1
ATOM 1530 N N . CYS A 1 184 ? 36.634 -12.317 -25.413 1.00 88.81 184 CYS A N 1
ATOM 1531 C CA . CYS A 1 184 ? 37.467 -11.430 -24.597 1.00 88.81 184 CYS A CA 1
ATOM 1532 C C . CYS A 1 184 ? 38.544 -12.166 -23.773 1.00 88.81 184 CYS A C 1
ATOM 1534 O O . CYS A 1 184 ? 39.086 -11.585 -22.831 1.00 88.81 184 CYS A O 1
ATOM 1536 N N . GLY A 1 185 ? 38.838 -13.438 -24.065 1.00 84.38 185 GLY A N 1
ATOM 1537 C CA . GLY A 1 185 ? 39.833 -14.223 -23.325 1.00 84.38 185 GLY A CA 1
ATOM 1538 C C . GLY A 1 185 ? 39.351 -14.716 -21.957 1.00 84.38 185 GLY A C 1
ATOM 1539 O O . GLY A 1 185 ? 40.154 -14.853 -21.039 1.00 84.38 185 GLY A O 1
ATOM 1540 N N . GLY A 1 186 ? 38.044 -14.952 -21.797 1.00 85.25 186 GLY A N 1
ATOM 1541 C CA . GLY A 1 186 ? 37.451 -15.448 -20.549 1.00 85.25 186 GLY A CA 1
ATOM 1542 C C . GLY A 1 186 ? 37.201 -14.363 -19.497 1.00 85.25 186 GLY A C 1
ATOM 1543 O O . GLY A 1 186 ? 37.007 -14.681 -18.323 1.00 85.25 186 GLY A O 1
ATOM 1544 N N . ALA A 1 187 ? 37.203 -13.087 -19.898 1.00 86.50 187 ALA A N 1
ATOM 1545 C CA . ALA A 1 187 ? 36.913 -11.971 -19.005 1.00 86.50 187 ALA A CA 1
ATOM 1546 C C . ALA A 1 187 ? 35.519 -12.118 -18.369 1.00 86.50 187 ALA A C 1
ATOM 1548 O O . ALA A 1 187 ? 34.539 -12.421 -19.056 1.00 86.50 187 ALA A O 1
ATOM 1549 N N . SER A 1 188 ? 35.450 -11.898 -17.053 1.00 89.00 188 SER A N 1
ATOM 1550 C CA . SER A 1 188 ? 34.217 -11.968 -16.268 1.00 89.00 188 SER A CA 1
ATOM 1551 C C . SER A 1 188 ? 33.681 -10.566 -15.992 1.00 89.00 188 SER A C 1
ATOM 1553 O O . SER A 1 188 ? 34.405 -9.708 -15.489 1.00 89.00 188 SER A O 1
ATOM 1555 N N . TYR A 1 189 ? 32.400 -10.350 -16.269 1.00 87.31 189 TYR A N 1
ATOM 1556 C CA . TYR A 1 189 ? 31.688 -9.091 -16.081 1.00 87.31 189 TYR A CA 1
ATOM 1557 C C . TYR A 1 189 ? 30.573 -9.272 -15.050 1.00 87.31 189 TYR A C 1
ATOM 1559 O O . TYR A 1 189 ? 29.803 -10.231 -15.117 1.00 87.31 189 TYR A O 1
ATOM 1567 N N . ARG A 1 190 ? 30.476 -8.339 -14.098 1.00 83.44 190 ARG A N 1
ATOM 1568 C CA . ARG A 1 190 ? 29.433 -8.350 -13.063 1.00 83.44 190 ARG A CA 1
ATOM 1569 C C . ARG A 1 190 ? 28.159 -7.676 -13.564 1.00 83.44 190 ARG A C 1
ATOM 1571 O O . ARG A 1 190 ? 28.109 -6.457 -13.721 1.00 83.44 190 ARG A O 1
ATOM 1578 N N . GLY A 1 191 ? 27.122 -8.478 -13.747 1.00 83.31 191 GLY A N 1
ATOM 1579 C CA . GLY A 1 191 ? 25.766 -8.052 -14.04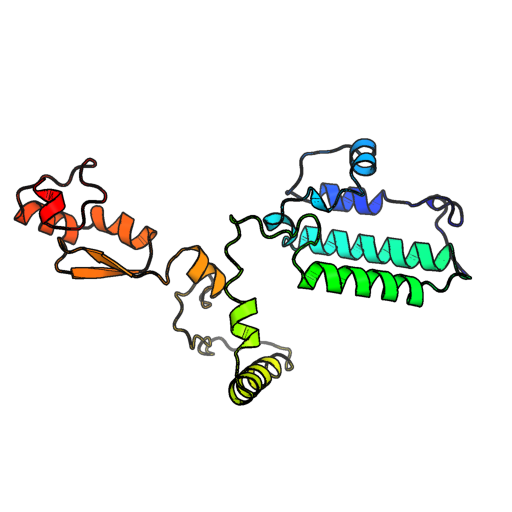5 1.00 83.31 191 GLY A CA 1
ATOM 1580 C C . GLY A 1 191 ? 25.460 -7.736 -15.515 1.00 83.31 191 GLY A C 1
ATOM 1581 O O . GLY A 1 191 ? 26.360 -7.454 -16.313 1.00 83.31 191 GLY A O 1
ATOM 1582 N N . PRO A 1 192 ? 24.163 -7.748 -15.888 1.00 77.25 192 PRO A N 1
ATOM 1583 C CA . PRO A 1 192 ? 23.731 -7.706 -17.286 1.00 77.25 192 PRO A CA 1
ATOM 1584 C C . PRO A 1 192 ? 24.084 -6.403 -18.002 1.00 77.25 192 PRO A C 1
ATOM 1586 O O . PRO A 1 192 ? 24.435 -6.423 -19.174 1.00 77.25 192 PRO A O 1
ATOM 1589 N N . LYS A 1 193 ? 24.034 -5.257 -17.306 1.00 82.12 193 LYS A N 1
ATOM 1590 C CA . LYS A 1 193 ? 24.367 -3.951 -17.902 1.00 82.12 193 LYS A CA 1
ATOM 1591 C C . LYS A 1 193 ? 25.853 -3.829 -18.237 1.00 82.12 193 LYS A C 1
ATOM 1593 O O . LYS A 1 193 ? 26.198 -3.346 -19.312 1.00 82.12 193 LYS A O 1
ATOM 1598 N N . ALA A 1 194 ? 26.729 -4.268 -17.329 1.00 83.75 194 ALA A N 1
ATOM 1599 C CA . ALA A 1 194 ? 28.169 -4.269 -17.574 1.00 83.75 194 ALA A CA 1
ATOM 1600 C C . ALA A 1 194 ? 28.529 -5.253 -18.690 1.00 83.75 194 ALA A C 1
ATOM 1602 O O . ALA A 1 194 ? 29.356 -4.932 -19.538 1.00 83.75 194 ALA A O 1
ATOM 1603 N N . PHE A 1 195 ? 27.853 -6.407 -18.728 1.00 87.44 195 PHE A N 1
ATOM 1604 C CA . PHE A 1 195 ? 27.982 -7.341 -19.834 1.00 87.44 195 PHE A CA 1
ATOM 1605 C C . PHE A 1 195 ? 27.488 -6.711 -21.140 1.00 87.44 195 PHE A C 1
ATOM 1607 O O . PHE A 1 195 ? 28.252 -6.603 -22.074 1.00 87.44 195 PHE A O 1
ATOM 1614 N N . HIS A 1 196 ? 26.286 -6.162 -21.246 1.00 87.25 196 HIS A N 1
ATOM 1615 C CA . HIS A 1 196 ? 25.846 -5.583 -22.521 1.00 87.25 196 HIS A CA 1
ATOM 1616 C C . HIS A 1 196 ? 26.773 -4.455 -23.026 1.00 87.25 196 HIS A C 1
ATOM 1618 O O . HIS A 1 196 ? 27.063 -4.360 -24.218 1.00 87.25 196 HIS A O 1
ATOM 1624 N N . ARG A 1 197 ? 27.316 -3.634 -22.118 1.00 87.50 197 ARG A N 1
ATOM 1625 C CA . ARG A 1 197 ? 28.293 -2.594 -22.469 1.00 87.50 197 ARG A CA 1
ATOM 1626 C C . ARG A 1 197 ? 29.596 -3.163 -23.047 1.00 87.50 197 ARG A C 1
ATOM 1628 O O . ARG A 1 197 ? 30.190 -2.517 -23.906 1.00 87.50 197 ARG A O 1
ATOM 1635 N N . HIS A 1 198 ? 30.014 -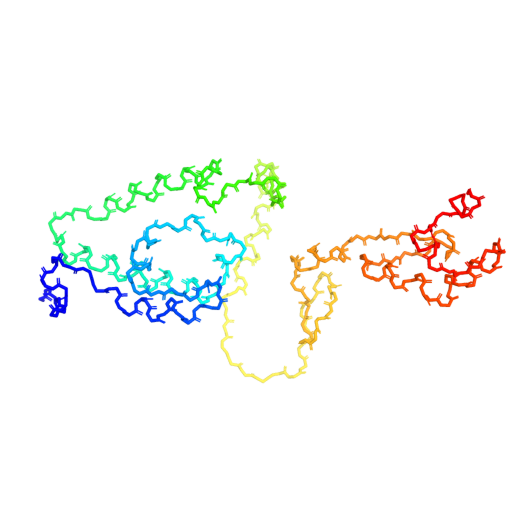4.365 -22.639 1.00 91.19 198 HIS A N 1
ATOM 1636 C CA . HIS A 1 198 ? 31.291 -4.943 -23.067 1.00 91.19 198 HIS A CA 1
ATOM 1637 C C . HIS A 1 198 ? 31.382 -5.186 -24.581 1.00 91.19 198 HIS A C 1
ATOM 1639 O O . HIS A 1 198 ? 32.477 -5.103 -25.133 1.00 91.19 198 HIS A O 1
ATOM 1645 N N . PHE A 1 199 ? 30.258 -5.410 -25.274 1.00 89.00 199 PHE A N 1
ATOM 1646 C CA . PHE A 1 199 ? 30.225 -5.610 -26.733 1.00 89.00 199 PHE A CA 1
ATOM 1647 C C . PHE A 1 199 ? 30.730 -4.390 -27.523 1.00 89.00 199 PHE A C 1
ATOM 1649 O O . PHE A 1 199 ? 31.278 -4.523 -28.620 1.00 89.00 199 PHE A O 1
ATOM 1656 N N . GLN A 1 200 ? 30.587 -3.194 -26.948 1.00 87.69 200 GLN A N 1
ATOM 1657 C CA . GLN A 1 200 ? 31.043 -1.936 -27.543 1.00 87.69 200 GLN A CA 1
ATOM 1658 C C . GLN A 1 200 ? 32.462 -1.549 -27.090 1.00 87.69 200 GLN A C 1
ATOM 1660 O O . GLN A 1 200 ? 33.026 -0.574 -27.583 1.00 87.69 200 GLN A O 1
ATOM 1665 N N . GLU A 1 201 ? 33.066 -2.298 -26.163 1.00 88.81 201 GLU A N 1
ATOM 1666 C CA . GLU A 1 201 ? 34.407 -2.011 -25.657 1.00 88.81 201 GLU A CA 1
ATOM 1667 C C . GLU A 1 201 ? 35.499 -2.456 -26.642 1.00 88.81 201 GLU A C 1
ATOM 1669 O O . GLU A 1 201 ? 35.387 -3.459 -27.354 1.00 88.81 201 GLU A O 1
ATOM 1674 N N . ALA A 1 202 ? 36.628 -1.741 -26.627 1.00 87.88 202 ALA A N 1
ATOM 1675 C CA . ALA A 1 202 ? 37.756 -2.001 -27.521 1.00 87.88 202 ALA A CA 1
ATOM 1676 C C . ALA A 1 202 ? 38.315 -3.431 -27.402 1.00 87.88 202 ALA A C 1
ATOM 1678 O O . ALA A 1 202 ? 38.788 -3.982 -28.394 1.00 87.88 202 ALA A O 1
ATOM 1679 N N . LYS A 1 203 ? 38.238 -4.046 -26.211 1.00 88.75 203 LYS A N 1
ATOM 1680 C CA . LYS A 1 203 ? 38.676 -5.433 -25.988 1.00 88.75 203 LYS A CA 1
ATOM 1681 C C . LYS A 1 203 ? 37.844 -6.431 -26.790 1.00 88.75 203 LYS A C 1
ATOM 1683 O O . LYS A 1 203 ? 38.417 -7.288 -27.456 1.00 88.75 203 LYS A O 1
ATOM 1688 N N . HIS A 1 204 ? 36.521 -6.287 -26.771 1.00 89.62 204 HIS A N 1
ATOM 1689 C CA . HIS A 1 204 ? 35.631 -7.167 -27.522 1.00 89.62 204 HIS A CA 1
ATOM 1690 C C . HIS A 1 204 ? 35.764 -6.925 -29.029 1.00 89.62 204 HIS A C 1
ATOM 1692 O O . HIS A 1 204 ? 35.938 -7.868 -29.794 1.00 89.62 204 HIS A O 1
ATOM 1698 N N . ALA A 1 205 ? 35.826 -5.657 -29.453 1.00 89.00 205 ALA A N 1
ATOM 1699 C CA . ALA A 1 205 ? 36.074 -5.303 -30.851 1.00 89.00 205 ALA A CA 1
ATOM 1700 C C . ALA A 1 205 ? 37.411 -5.859 -31.378 1.00 89.00 205 ALA A C 1
ATOM 1702 O O . ALA A 1 205 ? 37.507 -6.270 -32.534 1.00 89.00 205 ALA A O 1
ATOM 1703 N N . HIS A 1 206 ? 38.450 -5.881 -30.538 1.00 89.69 206 HIS A N 1
ATOM 1704 C CA . HIS A 1 206 ? 39.738 -6.482 -30.870 1.00 89.69 206 HIS A CA 1
ATOM 1705 C C . HIS A 1 206 ? 39.652 -8.011 -30.970 1.00 89.69 206 HIS A C 1
ATOM 1707 O O . HIS A 1 206 ? 40.187 -8.573 -31.922 1.00 89.69 206 HIS A O 1
ATOM 1713 N N . GLY A 1 207 ? 38.940 -8.671 -30.049 1.00 88.62 207 GLY A N 1
ATOM 1714 C CA . GLY A 1 207 ? 38.679 -10.113 -30.111 1.00 88.62 207 GLY A CA 1
ATOM 1715 C C . GLY A 1 207 ? 37.931 -10.518 -31.384 1.00 88.62 207 GLY A C 1
ATOM 1716 O O . GLY A 1 207 ? 38.369 -11.419 -32.092 1.00 88.62 207 GLY A O 1
ATOM 1717 N N . MET A 1 208 ? 36.883 -9.775 -31.746 1.00 88.88 208 MET A N 1
ATOM 1718 C CA . MET A 1 208 ? 36.135 -9.970 -32.996 1.00 88.88 208 MET A CA 1
ATOM 1719 C C . MET A 1 208 ? 37.014 -9.759 -34.236 1.00 88.88 208 MET A C 1
ATOM 1721 O O . MET A 1 208 ? 36.972 -10.550 -35.176 1.00 88.88 208 MET A O 1
ATOM 1725 N N . ARG A 1 209 ? 37.891 -8.744 -34.217 1.00 88.44 209 ARG A N 1
ATOM 1726 C CA . ARG A 1 209 ? 38.848 -8.491 -35.305 1.00 88.44 209 ARG A CA 1
ATOM 1727 C C . ARG A 1 209 ? 39.853 -9.634 -35.480 1.00 88.44 209 ARG A C 1
ATOM 1729 O O . ARG A 1 209 ? 40.209 -9.933 -36.614 1.00 88.44 209 ARG A O 1
ATOM 1736 N N . MET A 1 210 ? 40.291 -10.270 -34.392 1.00 87.00 210 MET A N 1
ATOM 1737 C CA . MET A 1 210 ? 41.190 -11.433 -34.445 1.00 87.00 210 MET A CA 1
ATOM 1738 C C . MET A 1 210 ? 40.513 -12.681 -35.027 1.00 87.00 210 MET A C 1
ATOM 1740 O O . MET A 1 210 ? 41.193 -13.509 -35.622 1.00 87.00 210 MET A O 1
ATOM 1744 N N . LEU A 1 211 ? 39.189 -12.790 -34.893 1.00 86.12 211 LEU A N 1
ATOM 1745 C CA . LEU A 1 211 ? 38.378 -13.847 -35.509 1.00 86.12 211 LEU A CA 1
ATOM 1746 C C . LEU A 1 211 ? 37.961 -13.518 -36.956 1.00 86.12 211 LEU A C 1
ATOM 1748 O O . LEU A 1 211 ? 37.368 -14.351 -37.628 1.00 86.12 211 LEU A O 1
ATOM 1752 N N . GLY A 1 212 ? 38.268 -12.315 -37.456 1.00 85.69 212 GLY A N 1
ATOM 1753 C CA . GLY A 1 212 ? 37.914 -11.886 -38.813 1.00 85.69 212 GLY A CA 1
ATOM 1754 C C . GLY A 1 212 ? 36.453 -11.458 -38.995 1.00 85.69 212 GLY A C 1
ATOM 1755 O O . GLY A 1 212 ? 36.026 -11.241 -40.128 1.00 85.69 212 GLY A O 1
ATOM 1756 N N . ILE A 1 213 ? 35.693 -11.291 -37.908 1.00 84.94 213 ILE A N 1
ATOM 1757 C CA . ILE A 1 213 ? 34.262 -10.961 -37.942 1.00 84.94 213 ILE A CA 1
ATOM 1758 C C . ILE A 1 213 ? 34.070 -9.455 -37.686 1.00 84.94 213 ILE A C 1
ATOM 1760 O O . ILE A 1 213 ? 34.655 -8.903 -36.745 1.00 84.94 213 ILE A O 1
ATOM 1764 N N . PRO A 1 214 ? 33.262 -8.742 -38.495 1.00 83.44 214 PRO A N 1
ATOM 1765 C CA . PRO A 1 214 ? 33.010 -7.324 -38.274 1.00 83.44 214 PRO A CA 1
ATOM 1766 C C . PRO A 1 214 ? 32.122 -7.114 -37.036 1.00 83.44 214 PRO A C 1
ATOM 1768 O O . PRO A 1 214 ? 31.010 -7.634 -36.967 1.00 83.44 214 PRO A O 1
ATOM 1771 N N . ASN A 1 215 ? 32.587 -6.300 -36.077 1.00 82.19 215 ASN A N 1
ATOM 1772 C CA . ASN A 1 215 ? 31.838 -5.944 -34.863 1.00 82.19 215 ASN A CA 1
ATOM 1773 C C . ASN A 1 215 ? 30.659 -5.006 -35.193 1.00 82.19 215 ASN A C 1
ATOM 1775 O O . ASN A 1 215 ? 30.747 -3.786 -35.042 1.00 82.19 215 ASN A O 1
ATOM 1779 N N . THR A 1 216 ? 29.585 -5.582 -35.727 1.00 84.75 216 THR A N 1
ATOM 1780 C CA . THR A 1 216 ? 28.341 -4.905 -36.107 1.00 84.75 216 THR A CA 1
ATOM 1781 C C . THR A 1 216 ? 27.206 -5.311 -35.172 1.00 84.75 216 THR A C 1
ATOM 1783 O O . THR A 1 216 ? 27.298 -6.310 -34.463 1.00 84.75 216 THR A O 1
ATOM 1786 N N . SER A 1 217 ? 26.104 -4.555 -35.195 1.00 80.06 217 SER A N 1
ATOM 1787 C CA . SER A 1 217 ? 24.932 -4.786 -34.336 1.00 80.06 217 SER A CA 1
ATOM 1788 C C . SER A 1 217 ? 24.360 -6.211 -34.411 1.00 80.06 217 SER A C 1
ATOM 1790 O O . SER A 1 217 ? 23.700 -6.648 -33.474 1.00 80.06 217 SER A O 1
ATOM 1792 N N . HIS A 1 218 ? 24.602 -6.931 -35.510 1.00 81.06 218 HIS A N 1
ATOM 1793 C CA . HIS A 1 218 ? 24.146 -8.307 -35.717 1.00 81.06 218 HIS A CA 1
ATOM 1794 C C . HIS A 1 218 ? 24.831 -9.329 -34.803 1.00 81.06 218 HIS A C 1
ATOM 1796 O O . HIS A 1 218 ? 24.247 -10.369 -34.529 1.00 81.06 218 HIS A O 1
ATOM 1802 N N . PHE A 1 219 ? 26.031 -9.021 -34.304 1.00 81.31 219 PHE A N 1
ATOM 1803 C CA . PHE A 1 219 ? 26.806 -9.910 -33.433 1.00 81.31 219 PHE A CA 1
ATOM 1804 C C . PHE A 1 219 ? 26.701 -9.528 -31.948 1.00 81.31 219 PHE A C 1
ATOM 1806 O O . PHE A 1 219 ? 27.444 -10.037 -31.108 1.00 81.31 219 PHE A O 1
ATOM 1813 N N . ILE A 1 220 ? 25.768 -8.636 -31.596 1.00 77.31 220 ILE A N 1
ATOM 1814 C CA . ILE A 1 220 ? 25.465 -8.329 -30.195 1.00 77.31 220 ILE A CA 1
ATOM 1815 C C . ILE A 1 220 ? 24.850 -9.586 -29.562 1.00 77.31 220 ILE A C 1
ATOM 1817 O O . ILE A 1 220 ? 23.882 -10.130 -30.088 1.00 77.31 220 ILE A O 1
ATOM 1821 N N . ASN A 1 221 ? 25.395 -10.010 -28.416 1.00 82.56 221 ASN A N 1
ATOM 1822 C CA . ASN A 1 221 ? 25.095 -11.251 -27.676 1.00 82.56 221 ASN A CA 1
ATOM 1823 C C . ASN A 1 221 ? 25.881 -12.510 -28.091 1.00 82.56 221 ASN A C 1
ATOM 1825 O O . ASN A 1 221 ? 25.675 -13.559 -27.482 1.00 82.56 221 ASN A O 1
ATOM 1829 N N . VAL A 1 222 ? 26.825 -12.424 -29.033 1.00 83.69 222 VAL A N 1
ATOM 1830 C CA . VAL A 1 222 ? 27.718 -13.551 -29.357 1.00 83.69 222 VAL A CA 1
ATOM 1831 C C . VAL A 1 222 ? 28.891 -13.590 -28.377 1.00 83.69 222 VAL A C 1
ATOM 1833 O O . VAL A 1 222 ? 29.655 -12.635 -28.263 1.00 83.69 222 VAL A O 1
ATOM 1836 N N . THR A 1 223 ? 29.028 -14.682 -27.622 1.00 83.19 223 THR A N 1
ATOM 1837 C CA . THR A 1 223 ? 29.959 -14.747 -26.473 1.00 83.19 223 THR A CA 1
ATOM 1838 C C . THR A 1 223 ? 30.983 -15.873 -26.567 1.00 83.19 223 THR A C 1
ATOM 1840 O O . THR A 1 223 ? 32.077 -15.739 -26.004 1.00 83.19 223 THR A O 1
ATOM 1843 N N . THR A 1 224 ? 30.656 -16.941 -27.297 1.00 87.31 224 THR A N 1
ATOM 1844 C CA . THR A 1 224 ? 31.546 -18.069 -27.582 1.00 87.31 224 THR A CA 1
ATOM 1845 C C . THR A 1 224 ? 32.139 -17.925 -28.980 1.00 87.31 224 THR A C 1
ATOM 1847 O O . THR A 1 224 ? 31.589 -17.238 -29.841 1.00 87.31 224 THR A O 1
ATOM 1850 N N . LYS A 1 225 ? 33.290 -18.560 -29.219 1.00 83.12 225 LYS A N 1
ATOM 1851 C CA . LYS A 1 225 ? 33.923 -18.535 -30.549 1.00 83.12 225 LYS A CA 1
ATOM 1852 C C . LYS A 1 225 ? 33.151 -19.372 -31.570 1.00 83.12 225 LYS A C 1
ATOM 1854 O O . LYS A 1 225 ? 33.077 -18.982 -32.725 1.00 83.12 225 LYS A O 1
ATOM 1859 N N . ALA A 1 226 ? 32.555 -20.480 -31.127 1.00 82.06 226 ALA A N 1
ATOM 1860 C CA . ALA A 1 226 ? 31.777 -21.366 -31.987 1.00 82.06 226 ALA A CA 1
ATOM 1861 C C . ALA A 1 226 ? 30.517 -20.673 -32.528 1.00 82.06 226 ALA A C 1
ATOM 1863 O O . ALA A 1 226 ? 30.239 -20.765 -33.718 1.00 82.06 226 ALA A O 1
ATOM 1864 N N . ASP A 1 227 ? 29.813 -19.913 -31.681 1.00 81.31 227 ASP A N 1
ATOM 1865 C CA . ASP A 1 227 ? 28.609 -19.174 -32.088 1.00 81.31 227 ASP A CA 1
ATOM 1866 C C . ASP A 1 227 ? 28.921 -17.994 -33.018 1.00 81.31 227 ASP A C 1
ATOM 1868 O O . ASP A 1 227 ? 28.028 -17.474 -33.677 1.00 81.31 227 ASP A O 1
ATOM 1872 N N . ALA A 1 228 ? 30.175 -17.536 -33.050 1.00 75.50 228 ALA A N 1
ATOM 1873 C CA . ALA A 1 228 ? 30.605 -16.457 -33.931 1.00 75.50 228 ALA A CA 1
ATOM 1874 C C . ALA A 1 228 ? 30.896 -16.948 -35.361 1.00 75.50 228 ALA A C 1
ATOM 1876 O O . ALA A 1 228 ? 30.801 -16.168 -36.306 1.00 75.50 228 ALA A O 1
ATOM 1877 N N . GLU A 1 229 ? 31.262 -18.223 -35.512 1.00 74.75 229 GLU A N 1
ATOM 1878 C CA . GLU A 1 229 ? 31.590 -18.856 -36.796 1.00 74.75 229 GLU A CA 1
ATOM 1879 C C . GLU A 1 229 ? 30.378 -19.532 -37.470 1.00 74.75 229 GLU A C 1
ATOM 1881 O O . GLU A 1 229 ? 30.469 -19.879 -38.651 1.00 74.75 229 GLU A O 1
ATOM 1886 N N . ALA A 1 230 ? 29.276 -19.722 -36.732 1.00 70.06 230 ALA A N 1
ATOM 1887 C CA . ALA A 1 230 ? 28.019 -20.326 -37.190 1.00 70.06 230 ALA A CA 1
ATOM 1888 C C . ALA A 1 230 ? 27.117 -19.334 -37.946 1.00 70.06 230 AL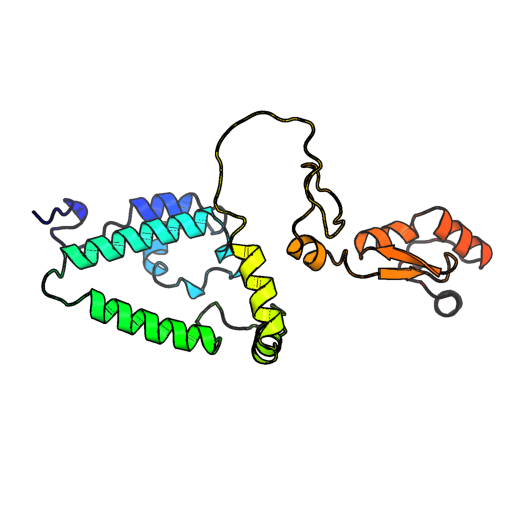A A C 1
ATOM 1890 O O . ALA A 1 230 ? 26.508 -19.764 -38.955 1.00 70.06 230 ALA A O 1
#

Radius of gyration: 27.35 Å; chains: 1; bounding box: 65×43×66 Å

Sequence (230 aa):
LVVFSDEEQHGDCLDLNEHFKEFLNLDMFEKTDYLDYLTKFDQFSHAPRQKKFNQKYTSYLTHLETYLSDFYTRALPLKNLAEERERIQSEFDAKWKDGTCEGWEYTGESAGSDLVERKQARTAEELEEDQDDFDADSDGDNDDDEDKAIYNPKNLPLGWDGKPIPYWLYKLHGLNINYKCEICGGASYRGPKAFHRHFQEAKHAHGMRMLGIPNTSHFINVTTKADAEA

Secondary structure (DSSP, 8-state):
-----TTTGGGTS---HHHHHHHHT-TTS----HHHHHHHTT-GGGS-HHHHT-HHHHHHHHHHHHHHHHHHHHH-TTS-HHHHHHHHHHHHHHHHHHT--TT----TTS--TTTHHHHTT--HHHHHHHHHTTGGG--------TT-----TT-PPB-TTSSBPPHHHHHHTTTT-EEEETTTTSEEEESHHHHHHHTTSHHHHHHHHHTT----GGGTT--SHHHHH-

Organism: NCBI:txid667725

Foldseek 3Di:
DLDDDVQCVQLPDDDCVVLVVLVCVDPQDDDDDPVRCVVCVPVPLPRQPVCCPPPSNVVSVVVVVVRVVSSCCSNCVPDPVVVVVVVVVVVQVVCVVVQNPRSRHCPVVPPDPVPPVVVVPDDPVVVVVVVVVVVPPDDDDDDDDPDDDADDPVVADADPVRHHDDVVVCVVQQQVPWDFAVLLVGDIAGGDVRVQVVLVDPSSCVSCVVLVHHSDPVCRPPRDSVSRVD